Protein AF-A0A7Y0L7T0-F1 (afdb_monomer_lite)

Secondary structure (DSSP, 8-state):
--SHHHHHHHTTSSSPPPPSS----SS-HHHHHHHH-TT-HHHHHHHHHHHHHHHHHTTPPPP-B-TTGGGS-HHHHHHHHHHHHHHTTTPPPP-EE-HHHHHHHHHHHTTTS---PPSS----EEEEEEESSHHHHHHHHHHS-S--SSTTS---TT--STT-TTTTHHHHHHTS-HHHHHHTT--S--EEEEEEEEEEPP-EE-TTSS-EEP-EEEEEEEEEESSPP--SEEHHHHHHTTTT-TTTSB-TT-S-HHHHHHHHHHHHTHHHHHHHHHHHHHHHHHHHHHT-PPPPP---------------

pLDDT: mean 80.64, std 19.1, range [28.94, 98.81]

Foldseek 3Di:
DPPVVVVVVVQPPFQDDAPPAFDQFVVNLLVVCLVQNLLDLSSQQSLQVRVQVQCVVVVFHGWFFQPCLSVDALFVNLLLVLQLVQVSSVHDRAFFAAPVQQVQQVVQLVVQHWRDDDPPDFDKQKDKAWASGNSRSVSCLRRQQADPDDPPRRRNPQRHDNPRPRRSSSVCSSHGNQCCVGPPPPDADKHKYKHKDKDWDDFDQDPPPRTTRGIIMIMMMMHIDRDDGDHPGGPVNRVVSPGPHPVRGDNSNPPDPVVCVVVVCCVVCVVVVVVVVVVVVVVVVVVVVVPDDDDDDDDDDDDDDDDDDDDD

Organism: NCBI:txid2729629

Radius of gyration: 32.9 Å; chains: 1; bounding box: 45×42×161 Å

Structure (mmCIF, N/CA/C/O backbone):
data_AF-A0A7Y0L7T0-F1
#
_entry.id   AF-A0A7Y0L7T0-F1
#
loop_
_atom_site.group_PDB
_atom_site.id
_atom_site.type_symbol
_atom_site.label_atom_id
_atom_site.label_alt_id
_atom_site.label_comp_id
_atom_site.label_asym_id
_atom_site.label_entity_id
_atom_site.label_seq_id
_atom_site.pdbx_PDB_ins_code
_atom_site.Cartn_x
_atom_site.Cartn_y
_atom_site.Cartn_z
_atom_site.occupancy
_atom_site.B_iso_or_equiv
_atom_site.auth_seq_id
_atom_site.auth_comp_id
_atom_site.auth_asym_id
_atom_site.auth_atom_id
_atom_site.pdbx_PDB_model_num
ATOM 1 N N . MET A 1 1 ? 6.010 1.477 39.719 1.00 38.81 1 MET A N 1
ATOM 2 C CA . MET A 1 1 ? 6.454 1.789 38.340 1.00 38.81 1 MET A CA 1
ATOM 3 C C . MET A 1 1 ? 6.748 0.509 37.532 1.00 38.81 1 MET A C 1
ATOM 5 O O . MET A 1 1 ? 7.729 0.481 36.807 1.00 38.81 1 MET A O 1
ATOM 9 N N . SER A 1 2 ? 5.902 -0.535 37.599 1.00 39.81 2 SER A N 1
ATOM 10 C CA . SER A 1 2 ? 6.228 -1.848 36.982 1.00 39.81 2 SER A CA 1
ATOM 11 C C . SER A 1 2 ? 5.134 -2.458 36.096 1.00 39.81 2 SER A C 1
ATOM 13 O O . SER A 1 2 ? 5.317 -3.558 35.595 1.00 39.81 2 SER A O 1
ATOM 15 N N . PHE A 1 3 ? 4.028 -1.751 35.838 1.00 29.38 3 PHE A N 1
ATOM 16 C CA . PHE A 1 3 ? 2.977 -2.229 34.921 1.00 29.38 3 PHE A CA 1
ATOM 17 C C . PHE A 1 3 ? 3.093 -1.663 33.494 1.00 29.38 3 PHE A C 1
ATOM 19 O O . PHE A 1 3 ? 2.595 -2.273 32.555 1.00 29.38 3 PHE A O 1
ATOM 26 N N . ALA A 1 4 ? 3.810 -0.549 33.298 1.00 31.39 4 ALA A N 1
ATOM 27 C CA . ALA A 1 4 ? 3.984 0.070 31.978 1.00 31.39 4 ALA A CA 1
ATOM 28 C C . ALA A 1 4 ? 5.002 -0.666 31.078 1.00 31.39 4 ALA A C 1
ATOM 30 O O . ALA A 1 4 ? 4.879 -0.628 29.860 1.00 31.39 4 ALA A O 1
ATOM 31 N N . PHE A 1 5 ? 5.975 -1.380 31.661 1.00 28.94 5 PHE A N 1
ATOM 32 C CA . PHE A 1 5 ? 6.995 -2.119 30.898 1.00 28.94 5 PHE A CA 1
ATOM 33 C C . PHE A 1 5 ? 6.504 -3.475 30.363 1.00 28.94 5 PHE A C 1
ATOM 35 O O . PHE A 1 5 ? 6.979 -3.929 29.326 1.00 28.94 5 PHE A O 1
ATOM 42 N N . LEU A 1 6 ? 5.524 -4.105 31.022 1.00 31.31 6 LEU A N 1
ATOM 43 C CA . LEU A 1 6 ? 4.966 -5.393 30.588 1.00 31.31 6 LEU A CA 1
ATOM 44 C C . LEU A 1 6 ? 4.013 -5.262 29.389 1.00 31.31 6 LEU A C 1
ATOM 46 O O . LEU A 1 6 ? 3.918 -6.189 28.590 1.00 31.31 6 LEU A O 1
ATOM 50 N N . ALA A 1 7 ? 3.367 -4.105 29.207 1.00 33.56 7 ALA A N 1
ATOM 51 C CA . ALA A 1 7 ? 2.522 -3.858 28.038 1.00 33.56 7 ALA A CA 1
ATOM 52 C C . ALA A 1 7 ? 3.345 -3.787 26.736 1.00 33.56 7 ALA A C 1
ATOM 54 O O . ALA A 1 7 ? 2.923 -4.332 25.721 1.00 33.56 7 ALA A O 1
ATOM 55 N N . SER A 1 8 ? 4.550 -3.205 26.775 1.00 36.81 8 SER A N 1
ATOM 56 C CA . SER A 1 8 ? 5.427 -3.093 25.597 1.00 36.81 8 SER A CA 1
ATOM 57 C C . SER A 1 8 ? 6.094 -4.410 25.181 1.00 36.81 8 SER A C 1
ATOM 59 O O . SER A 1 8 ? 6.436 -4.563 24.013 1.00 36.81 8 SER A O 1
ATOM 61 N N . LEU A 1 9 ? 6.251 -5.376 26.094 1.00 33.94 9 LEU A N 1
ATOM 62 C CA . LEU A 1 9 ? 6.874 -6.682 25.811 1.00 33.94 9 LEU A CA 1
ATOM 63 C C . LEU A 1 9 ? 5.898 -7.736 25.260 1.00 33.94 9 LEU A C 1
ATOM 65 O O . LEU A 1 9 ? 6.341 -8.709 24.662 1.00 33.94 9 LEU A O 1
ATOM 69 N N . LEU A 1 10 ? 4.584 -7.544 25.421 1.00 37.88 10 LEU A N 1
ATOM 70 C CA . LEU A 1 10 ? 3.556 -8.427 24.844 1.00 37.88 10 LEU A CA 1
ATOM 71 C C . LEU A 1 10 ? 3.070 -7.962 23.455 1.00 37.88 10 LEU A C 1
ATOM 73 O O . LEU A 1 10 ? 2.373 -8.701 22.763 1.00 37.88 10 LEU A O 1
ATOM 77 N N . LEU A 1 11 ? 3.445 -6.751 23.024 1.00 44.16 11 LEU A N 1
ATOM 78 C CA . LEU A 1 11 ? 3.022 -6.134 21.755 1.00 44.16 11 LEU A CA 1
ATOM 79 C C . LEU A 1 11 ? 3.895 -6.515 20.543 1.00 44.16 11 LEU A C 1
ATOM 81 O O . LEU A 1 11 ? 3.483 -6.284 19.403 1.00 44.16 11 LEU A O 1
ATOM 85 N N . THR A 1 12 ? 5.070 -7.102 20.782 1.00 41.66 12 THR A N 1
ATOM 86 C CA . THR A 1 12 ? 6.048 -7.565 19.776 1.00 41.66 12 THR A CA 1
ATOM 87 C C . THR A 1 12 ? 5.790 -8.988 19.276 1.00 41.66 12 THR A C 1
ATOM 89 O O . THR A 1 12 ? 6.517 -9.475 18.418 1.00 41.66 12 THR A O 1
ATOM 92 N N . GLN A 1 13 ? 4.769 -9.676 19.795 1.00 42.75 13 GLN A N 1
ATOM 93 C CA . GLN A 1 13 ? 4.582 -11.109 19.556 1.00 42.75 13 GLN A CA 1
ATOM 94 C C . GLN A 1 13 ? 3.766 -11.464 18.299 1.00 42.75 13 GLN A C 1
ATOM 96 O O . GLN A 1 13 ? 3.630 -12.649 18.010 1.00 42.75 13 GLN A O 1
ATOM 101 N N . TYR A 1 14 ? 3.218 -10.486 17.564 1.00 51.84 14 TYR A N 1
ATOM 102 C CA . TYR A 1 14 ? 2.184 -10.773 16.552 1.00 51.84 14 TYR A CA 1
ATOM 103 C C . TYR A 1 14 ? 2.446 -10.245 15.136 1.00 51.84 14 TYR A C 1
ATOM 105 O O . TYR A 1 14 ? 1.969 -10.863 14.192 1.00 51.84 14 TYR A O 1
ATOM 113 N N . ALA A 1 15 ? 3.260 -9.202 14.949 1.00 56.00 15 ALA A N 1
ATOM 114 C CA . ALA A 1 15 ? 3.799 -8.920 13.620 1.00 56.00 15 ALA A CA 1
ATOM 115 C C . ALA A 1 15 ? 5.020 -9.831 13.404 1.00 56.00 15 ALA A C 1
ATOM 117 O O . ALA A 1 15 ? 5.877 -9.890 14.294 1.00 56.00 15 ALA A O 1
ATOM 118 N N . PRO A 1 16 ? 5.139 -10.548 12.269 1.00 65.75 16 PRO A N 1
ATOM 119 C CA . PRO A 1 16 ? 6.374 -11.244 11.936 1.00 65.75 16 PRO A CA 1
ATOM 120 C C . PRO A 1 16 ? 7.539 -10.261 12.059 1.00 65.75 16 PRO A C 1
ATOM 122 O O . PRO A 1 16 ? 7.410 -9.142 11.545 1.00 65.75 16 PRO A O 1
ATOM 125 N N . PRO A 1 17 ? 8.644 -10.641 12.731 1.00 71.94 17 PRO A N 1
ATOM 126 C CA . PRO A 1 17 ? 9.767 -9.738 12.906 1.00 71.94 17 PRO A CA 1
ATOM 127 C C . PRO A 1 17 ? 10.179 -9.195 11.537 1.00 71.94 17 PRO A C 1
ATOM 129 O O . PRO A 1 17 ? 10.156 -9.945 10.550 1.00 71.94 17 PRO A O 1
ATOM 132 N N . PRO A 1 18 ? 10.507 -7.898 11.447 1.00 79.62 18 PRO A N 1
ATOM 133 C CA . PRO A 1 18 ? 10.917 -7.331 10.181 1.00 79.62 18 PRO A CA 1
ATOM 134 C C . PRO A 1 18 ? 12.152 -8.071 9.647 1.00 79.62 18 PRO A C 1
ATOM 136 O O . PRO A 1 18 ? 12.912 -8.667 10.423 1.00 79.62 18 PRO A O 1
ATOM 139 N N . PRO A 1 19 ? 12.389 -8.028 8.326 1.00 81.94 19 PRO A N 1
ATOM 140 C CA . PRO A 1 19 ? 13.662 -8.447 7.763 1.00 81.94 19 PRO A CA 1
ATOM 141 C C . PRO A 1 19 ? 14.839 -7.819 8.524 1.00 81.94 19 PRO A C 1
ATOM 143 O O . PRO A 1 19 ? 14.800 -6.656 8.922 1.00 81.94 19 PRO A O 1
ATOM 146 N N . THR A 1 20 ? 15.931 -8.567 8.694 1.00 83.81 20 THR A N 1
ATOM 147 C CA . THR A 1 20 ? 17.135 -8.077 9.397 1.00 83.81 20 THR A CA 1
ATOM 148 C C . THR A 1 20 ? 17.842 -6.928 8.670 1.00 83.81 20 THR A C 1
ATOM 150 O O . THR A 1 20 ? 18.743 -6.305 9.225 1.00 83.81 20 THR A O 1
ATOM 153 N N . SER A 1 21 ? 17.456 -6.658 7.423 1.00 88.50 21 SER A N 1
ATOM 154 C CA . SER A 1 21 ? 17.953 -5.565 6.592 1.00 88.50 21 SER A CA 1
A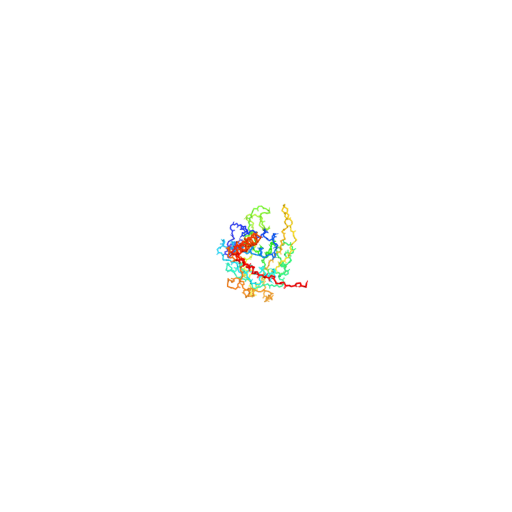TOM 155 C C . SER A 1 21 ? 16.941 -5.242 5.497 1.00 88.50 21 SER A C 1
ATOM 157 O O . SER A 1 21 ? 16.134 -6.098 5.126 1.00 88.50 21 SER A O 1
ATOM 159 N N . ASN A 1 22 ? 17.024 -4.032 4.953 1.00 92.56 22 ASN A N 1
ATOM 160 C CA . ASN A 1 22 ? 16.223 -3.630 3.805 1.00 92.56 22 ASN A CA 1
ATOM 161 C C . ASN A 1 22 ? 16.486 -4.528 2.591 1.00 92.56 22 ASN A C 1
ATOM 163 O O . ASN A 1 22 ? 17.617 -4.946 2.323 1.00 92.56 22 ASN A O 1
ATOM 167 N N . LEU A 1 23 ? 15.440 -4.779 1.810 1.00 93.00 23 LEU A N 1
ATOM 168 C CA . LEU A 1 23 ? 15.521 -5.519 0.562 1.00 93.00 23 LEU A CA 1
ATOM 169 C C . LEU A 1 23 ? 15.502 -4.536 -0.604 1.00 93.00 23 LEU A C 1
ATOM 171 O O . LEU A 1 23 ? 14.456 -4.001 -0.953 1.00 93.00 23 LEU A O 1
ATOM 175 N N . SER A 1 24 ? 16.640 -4.335 -1.270 1.00 91.94 24 SER A N 1
ATOM 176 C CA . SER A 1 24 ? 16.655 -3.519 -2.489 1.00 91.94 24 SER A CA 1
ATOM 177 C C . SER A 1 24 ? 15.739 -4.122 -3.569 1.00 91.94 24 SER A C 1
ATOM 179 O O . SER A 1 24 ? 15.838 -5.332 -3.815 1.00 91.94 24 SER A O 1
ATOM 181 N N . PRO A 1 25 ? 14.913 -3.311 -4.261 1.00 94.00 25 PRO A N 1
ATOM 182 C CA . PRO A 1 25 ? 14.030 -3.788 -5.319 1.00 94.00 25 PRO A CA 1
ATOM 183 C C . PRO A 1 25 ? 14.758 -4.592 -6.398 1.00 94.00 25 PRO A C 1
ATOM 185 O O . PRO A 1 25 ? 15.772 -4.158 -6.954 1.00 94.00 25 PRO A O 1
ATOM 188 N N . ARG A 1 26 ? 14.230 -5.779 -6.717 1.00 95.38 26 ARG A N 1
ATOM 189 C CA . ARG A 1 26 ? 14.713 -6.622 -7.821 1.00 95.38 26 ARG A CA 1
ATOM 190 C C . ARG A 1 26 ? 13.527 -7.120 -8.647 1.00 95.38 26 ARG A C 1
ATOM 192 O O . ARG A 1 26 ? 12.853 -8.032 -8.179 1.00 95.38 26 ARG A O 1
ATOM 199 N N . PRO A 1 27 ? 13.296 -6.627 -9.872 1.00 95.75 27 PRO A N 1
ATOM 200 C CA . PRO A 1 27 ? 14.063 -5.606 -10.592 1.00 95.75 27 PRO A CA 1
ATOM 201 C C . PRO A 1 27 ? 14.006 -4.230 -9.913 1.00 95.75 27 PRO A C 1
ATOM 203 O O . PRO A 1 27 ? 13.166 -3.982 -9.052 1.00 95.75 27 PRO A O 1
ATOM 206 N N . ASN A 1 28 ? 14.922 -3.337 -10.299 1.00 93.38 28 ASN A N 1
ATOM 207 C CA . ASN A 1 28 ? 14.901 -1.950 -9.838 1.00 93.38 28 ASN A CA 1
ATOM 208 C C . ASN A 1 28 ? 13.781 -1.190 -10.562 1.00 93.38 28 ASN A C 1
ATOM 210 O O . ASN A 1 28 ? 14.025 -0.544 -11.584 1.00 93.38 28 ASN A O 1
ATOM 214 N N . PHE A 1 29 ? 12.563 -1.287 -10.027 1.00 93.62 29 PHE A N 1
ATOM 215 C CA . PHE A 1 29 ? 11.392 -0.649 -10.617 1.00 93.62 29 PHE A CA 1
ATOM 216 C C . PHE A 1 29 ? 11.528 0.876 -10.685 1.00 93.62 29 PHE A C 1
ATOM 218 O O . PHE A 1 29 ? 11.053 1.454 -11.652 1.00 93.62 29 PHE A O 1
ATOM 225 N N . ASN A 1 30 ? 12.254 1.535 -9.769 1.00 90.38 30 ASN A N 1
ATOM 226 C CA . ASN A 1 30 ? 12.468 2.989 -9.834 1.00 90.38 30 ASN A CA 1
ATOM 227 C C . ASN A 1 30 ? 13.118 3.403 -11.159 1.00 90.38 30 ASN A C 1
ATOM 229 O O . ASN A 1 30 ? 12.711 4.383 -11.779 1.00 90.38 30 ASN A O 1
ATOM 233 N N . ARG A 1 31 ? 14.089 2.617 -11.643 1.00 89.94 31 ARG A N 1
ATOM 234 C CA . ARG A 1 31 ? 14.716 2.857 -12.949 1.00 89.94 31 ARG A CA 1
ATOM 235 C C . ARG A 1 31 ? 13.730 2.638 -14.097 1.00 89.94 31 ARG A C 1
ATOM 237 O O . ARG A 1 31 ? 13.687 3.458 -15.010 1.00 89.94 31 ARG A O 1
ATOM 244 N N . THR A 1 32 ? 12.961 1.552 -14.056 1.00 90.50 32 THR A N 1
ATOM 245 C CA . THR A 1 32 ? 11.972 1.228 -15.095 1.00 90.50 32 THR A CA 1
ATOM 246 C C . THR A 1 32 ? 10.878 2.293 -15.164 1.00 90.50 32 THR A C 1
ATOM 248 O O . THR A 1 32 ? 10.575 2.798 -16.240 1.00 90.50 32 THR A O 1
ATOM 251 N N . CYS A 1 33 ? 10.333 2.703 -14.022 1.00 90.38 33 CYS A N 1
ATOM 252 C CA . CYS A 1 33 ? 9.297 3.724 -13.925 1.00 90.38 33 CYS A CA 1
ATOM 253 C C . CYS A 1 33 ? 9.801 5.108 -14.359 1.00 90.38 33 CYS A C 1
ATOM 255 O O . CYS A 1 33 ? 9.074 5.822 -15.042 1.00 90.38 33 CYS A O 1
ATOM 257 N N . ALA A 1 34 ? 11.053 5.465 -14.052 1.00 86.50 34 ALA A N 1
ATOM 258 C CA . ALA A 1 34 ? 11.660 6.705 -14.543 1.00 86.50 34 ALA A CA 1
ATOM 259 C C . ALA A 1 34 ? 11.890 6.700 -16.067 1.00 86.50 34 ALA A C 1
ATOM 261 O O . ALA A 1 34 ? 11.844 7.747 -16.704 1.00 86.50 34 ALA A O 1
ATOM 262 N N . GLU A 1 35 ? 12.157 5.536 -16.665 1.00 86.75 35 GLU A N 1
ATOM 263 C CA . GLU A 1 35 ? 12.413 5.416 -18.106 1.00 86.75 35 GL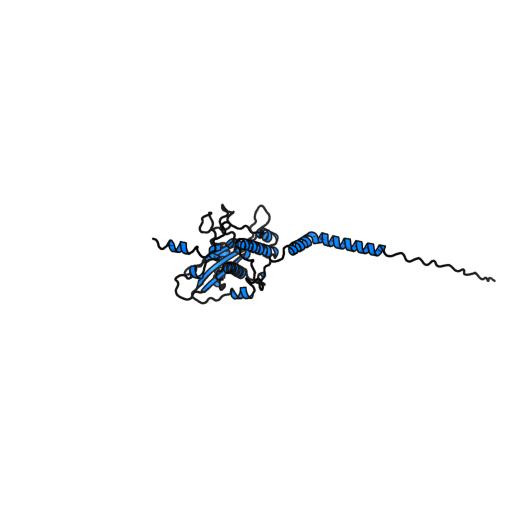U A CA 1
ATOM 264 C C . GLU A 1 35 ? 11.130 5.338 -18.940 1.00 86.75 35 GLU A C 1
ATOM 266 O O . GLU A 1 35 ? 11.056 5.933 -20.012 1.00 86.75 35 GLU A O 1
ATOM 271 N N . TRP A 1 36 ? 10.120 4.619 -18.449 1.00 86.25 36 TRP A N 1
ATOM 272 C CA . TRP A 1 36 ? 8.903 4.309 -19.204 1.00 86.25 36 TRP A CA 1
ATOM 273 C C . TRP A 1 36 ? 7.665 5.076 -18.721 1.00 86.25 36 TRP A C 1
ATOM 275 O O . TRP A 1 36 ? 6.645 5.081 -19.408 1.00 86.25 36 TRP A O 1
ATOM 285 N N . GLY A 1 37 ? 7.747 5.740 -17.567 1.00 85.69 37 GLY A N 1
ATOM 286 C CA . GLY A 1 37 ? 6.660 6.476 -16.922 1.00 85.69 37 GLY A CA 1
ATOM 287 C C . GLY A 1 37 ? 5.923 5.661 -15.854 1.00 85.69 37 GLY A C 1
ATOM 288 O O . GLY A 1 37 ? 5.814 4.434 -15.945 1.00 85.69 37 GLY A O 1
ATOM 289 N N . LEU A 1 38 ? 5.368 6.365 -14.861 1.00 86.62 38 LEU A N 1
ATOM 290 C CA . LEU A 1 38 ? 4.693 5.782 -13.687 1.00 86.62 38 LEU A CA 1
ATOM 291 C C . LEU A 1 38 ? 3.484 4.912 -14.042 1.00 86.62 38 LEU A C 1
ATOM 293 O O . LEU A 1 38 ? 3.244 3.885 -13.422 1.00 86.62 38 LEU A O 1
ATOM 297 N N . GLN A 1 39 ? 2.744 5.301 -15.079 1.00 87.00 39 GLN A N 1
ATOM 298 C CA . GLN A 1 39 ? 1.542 4.589 -15.524 1.00 87.00 39 GLN A CA 1
ATOM 299 C C . GLN A 1 39 ? 1.846 3.524 -16.589 1.00 87.00 39 GLN A C 1
ATOM 301 O O . GLN A 1 39 ? 0.935 2.951 -17.187 1.00 87.00 39 GLN A O 1
ATOM 306 N N . SER A 1 40 ? 3.126 3.273 -16.885 1.00 90.75 40 SER A N 1
ATOM 307 C CA . SER A 1 40 ? 3.496 2.300 -17.906 1.00 90.75 40 SER A CA 1
ATOM 308 C C . SER A 1 40 ? 3.272 0.869 -17.430 1.00 90.75 40 SER A C 1
ATOM 310 O O . SER A 1 40 ? 3.483 0.519 -16.268 1.00 90.75 40 SER A O 1
ATOM 312 N N . HIS A 1 41 ? 2.918 -0.002 -18.375 1.00 93.25 41 HIS A N 1
ATOM 313 C CA . HIS A 1 41 ? 2.817 -1.431 -18.101 1.00 93.25 41 HIS A CA 1
ATOM 314 C C . HIS A 1 41 ? 4.153 -2.017 -17.609 1.00 93.25 41 HIS A C 1
ATOM 316 O O . HIS A 1 41 ? 4.153 -2.874 -16.731 1.00 93.25 41 HIS A O 1
ATOM 322 N N . ALA A 1 42 ? 5.286 -1.524 -18.124 1.00 93.38 42 ALA A N 1
ATOM 323 C CA . ALA A 1 42 ? 6.614 -1.957 -17.694 1.00 93.38 42 ALA A CA 1
ATOM 324 C C . ALA A 1 42 ? 6.886 -1.615 -16.219 1.00 93.38 42 ALA A C 1
ATOM 326 O O . ALA A 1 42 ? 7.333 -2.485 -15.475 1.00 93.38 42 ALA A O 1
ATOM 327 N N . CYS A 1 43 ? 6.559 -0.390 -15.786 1.00 93.44 43 CYS A N 1
ATOM 328 C CA . CYS A 1 43 ? 6.648 0.016 -14.381 1.00 93.44 43 CYS A CA 1
ATOM 329 C C . CYS A 1 43 ? 5.803 -0.902 -13.487 1.00 93.44 43 CYS A C 1
ATOM 331 O O . CYS A 1 43 ? 6.318 -1.476 -12.532 1.00 93.44 43 CYS A O 1
ATOM 333 N N . LEU A 1 44 ? 4.537 -1.134 -13.851 1.00 95.69 44 LEU A N 1
ATOM 334 C CA . LEU A 1 44 ? 3.641 -2.020 -13.104 1.00 95.69 44 LEU A CA 1
ATOM 335 C C . LEU A 1 44 ? 4.190 -3.452 -12.970 1.00 95.69 44 LEU A C 1
ATOM 337 O O . LEU A 1 44 ? 4.207 -4.004 -11.869 1.00 95.69 44 LEU A O 1
ATOM 341 N N . VAL A 1 45 ? 4.638 -4.056 -14.075 1.00 96.44 45 VAL A N 1
ATOM 342 C CA . VAL A 1 45 ? 5.184 -5.425 -14.086 1.00 96.44 45 VAL A CA 1
ATOM 343 C C . VAL A 1 45 ? 6.423 -5.526 -13.200 1.00 96.44 45 VAL A C 1
ATOM 345 O O . VAL A 1 45 ? 6.518 -6.450 -12.390 1.00 96.44 45 VAL A O 1
ATOM 348 N N . ASP A 1 46 ? 7.360 -4.584 -13.318 1.00 96.88 46 ASP A N 1
ATOM 349 C CA . ASP A 1 46 ? 8.608 -4.618 -12.558 1.00 96.88 46 ASP A CA 1
ATOM 350 C C . ASP A 1 46 ? 8.392 -4.360 -11.063 1.00 96.88 46 ASP A C 1
ATOM 352 O O . ASP A 1 46 ? 9.024 -5.030 -10.241 1.00 96.88 46 ASP A O 1
ATOM 356 N N . THR A 1 47 ? 7.467 -3.470 -10.691 1.00 97.69 47 THR A N 1
ATOM 357 C CA . THR A 1 47 ? 7.117 -3.247 -9.281 1.00 97.69 47 THR A CA 1
ATOM 358 C C . THR A 1 47 ? 6.479 -4.494 -8.668 1.00 97.69 47 THR A C 1
ATOM 360 O O . THR A 1 47 ? 6.913 -4.939 -7.604 1.00 97.69 47 THR A O 1
ATOM 363 N N . VAL A 1 48 ? 5.525 -5.142 -9.354 1.00 98.12 48 VAL A N 1
ATOM 364 C CA . VAL A 1 48 ? 4.933 -6.406 -8.868 1.00 98.12 48 VAL A CA 1
ATOM 365 C C . VAL A 1 48 ? 5.977 -7.520 -8.797 1.00 98.12 48 VAL A C 1
ATOM 367 O O . VAL A 1 48 ? 6.015 -8.269 -7.825 1.00 98.12 48 VAL A O 1
ATOM 370 N N . ARG A 1 49 ? 6.886 -7.611 -9.771 1.00 97.81 49 ARG A N 1
ATOM 371 C CA . ARG A 1 49 ? 7.976 -8.595 -9.749 1.00 97.81 49 ARG A CA 1
ATOM 372 C C . ARG A 1 49 ? 8.926 -8.378 -8.570 1.00 97.81 49 ARG A C 1
ATOM 374 O O . ARG A 1 49 ? 9.410 -9.356 -7.996 1.00 97.81 49 ARG A O 1
ATOM 381 N N . ALA A 1 50 ? 9.206 -7.125 -8.216 1.00 97.94 50 ALA A N 1
ATOM 382 C CA . ALA A 1 50 ? 10.008 -6.797 -7.045 1.00 97.94 50 ALA A CA 1
ATOM 383 C C . ALA A 1 50 ? 9.305 -7.211 -5.752 1.00 97.94 50 ALA A C 1
ATOM 385 O O . ALA A 1 50 ? 9.927 -7.892 -4.934 1.00 97.94 50 ALA A O 1
ATOM 386 N N . LEU A 1 51 ? 8.014 -6.894 -5.612 1.00 98.06 51 LEU A N 1
ATOM 387 C CA . LEU A 1 51 ? 7.194 -7.347 -4.488 1.00 98.06 51 LEU A CA 1
ATOM 388 C C . LEU A 1 51 ? 7.181 -8.880 -4.380 1.00 98.06 51 LEU A C 1
ATOM 390 O O . LEU A 1 51 ? 7.476 -9.420 -3.319 1.00 98.06 51 LEU A O 1
ATOM 394 N N . ASP A 1 52 ? 6.945 -9.603 -5.477 1.00 97.56 52 ASP A N 1
ATOM 395 C CA . ASP A 1 52 ? 6.958 -11.073 -5.497 1.00 97.56 52 ASP A CA 1
ATOM 396 C C . ASP A 1 52 ? 8.316 -11.655 -5.075 1.00 97.56 52 ASP A C 1
ATOM 398 O O . ASP A 1 52 ? 8.387 -12.677 -4.385 1.00 97.56 52 ASP A O 1
ATOM 402 N N . ASN A 1 53 ? 9.418 -11.022 -5.485 1.00 96.56 53 ASN A N 1
ATOM 403 C CA . ASN A 1 53 ? 10.757 -11.442 -5.087 1.00 96.56 53 ASN A CA 1
ATOM 404 C C . ASN A 1 53 ? 11.036 -11.162 -3.605 1.00 96.56 53 ASN A C 1
ATOM 406 O O . ASN A 1 53 ? 11.673 -12.000 -2.964 1.00 96.56 53 ASN A O 1
ATOM 410 N N . ALA A 1 54 ? 10.557 -10.039 -3.063 1.00 95.62 54 ALA A N 1
ATOM 411 C CA . ALA A 1 54 ? 10.656 -9.714 -1.643 1.00 95.62 54 ALA A CA 1
ATOM 412 C C . ALA A 1 54 ? 9.802 -10.668 -0.789 1.00 95.62 54 ALA A C 1
ATOM 414 O O . ALA A 1 54 ? 10.328 -11.316 0.114 1.00 95.62 54 ALA A O 1
ATOM 415 N N . ARG A 1 55 ? 8.535 -10.888 -1.165 1.00 95.06 55 ARG A N 1
ATOM 416 C CA . ARG A 1 55 ? 7.626 -11.870 -0.543 1.00 95.06 55 ARG A CA 1
ATOM 417 C C . ARG A 1 55 ? 8.229 -13.270 -0.503 1.00 95.06 55 ARG A C 1
ATOM 419 O O . ARG A 1 55 ? 8.201 -13.926 0.536 1.00 95.06 55 ARG A O 1
ATOM 426 N N . ARG A 1 56 ? 8.886 -13.705 -1.584 1.00 94.38 56 ARG A N 1
ATOM 427 C CA . ARG A 1 56 ? 9.572 -15.007 -1.626 1.00 94.38 56 ARG A CA 1
ATOM 428 C C . ARG A 1 56 ? 10.693 -15.131 -0.589 1.00 94.38 56 ARG A C 1
ATOM 430 O O . ARG A 1 56 ? 10.933 -16.235 -0.108 1.00 94.38 56 ARG A O 1
ATOM 437 N N . LYS A 1 57 ? 11.386 -14.040 -0.236 1.00 92.00 57 LYS A N 1
ATOM 438 C CA . LYS A 1 57 ? 12.410 -14.055 0.830 1.00 92.00 57 LYS A CA 1
ATOM 439 C C . LYS A 1 57 ? 11.812 -14.299 2.212 1.00 92.00 57 LYS A C 1
ATOM 441 O O . LYS A 1 57 ? 12.509 -14.824 3.070 1.00 92.00 57 LYS A O 1
ATOM 446 N N . GLU A 1 58 ? 10.533 -13.991 2.386 1.00 90.12 58 GLU A N 1
ATOM 447 C CA . GLU A 1 58 ? 9.761 -14.262 3.600 1.00 90.12 58 GLU A CA 1
ATOM 448 C C . GLU A 1 58 ? 8.966 -15.581 3.519 1.00 90.12 58 GLU A C 1
ATOM 450 O O . GLU A 1 58 ? 8.181 -15.882 4.411 1.00 90.12 58 GLU A O 1
ATOM 455 N N . GLY A 1 59 ? 9.141 -16.383 2.458 1.00 91.06 59 GLY A N 1
ATOM 456 C CA . GLY A 1 59 ? 8.383 -17.625 2.257 1.00 91.06 59 GLY A CA 1
ATOM 457 C C . GLY A 1 59 ? 6.927 -17.413 1.826 1.00 91.06 59 GLY A C 1
ATOM 458 O O . GLY A 1 59 ? 6.126 -18.344 1.882 1.00 91.06 59 GLY A O 1
ATOM 459 N N . ILE A 1 60 ? 6.580 -16.205 1.377 1.00 93.31 60 ILE A N 1
ATOM 460 C CA . ILE A 1 60 ? 5.228 -15.821 0.973 1.00 93.31 60 ILE A CA 1
ATOM 461 C C . ILE A 1 60 ? 5.076 -15.965 -0.548 1.00 93.31 60 ILE A C 1
ATOM 463 O O . ILE A 1 60 ? 5.984 -15.655 -1.325 1.00 93.31 60 ILE A O 1
ATOM 467 N N . GLY A 1 61 ? 3.906 -16.445 -0.979 1.00 92.44 61 GLY A N 1
ATOM 468 C CA . GLY A 1 61 ? 3.547 -16.562 -2.393 1.00 92.44 61 GLY A CA 1
ATOM 469 C C . GLY A 1 61 ? 3.392 -15.209 -3.109 1.00 92.44 61 GLY A C 1
ATOM 470 O O . GLY A 1 61 ? 3.338 -14.158 -2.460 1.00 92.44 61 GLY A O 1
ATOM 471 N N . PRO A 1 62 ? 3.296 -15.224 -4.449 1.00 96.31 62 PRO A N 1
ATOM 472 C CA . PRO A 1 62 ? 3.180 -14.007 -5.244 1.00 96.31 62 PRO A CA 1
ATOM 473 C C . PRO A 1 62 ? 1.873 -13.245 -4.979 1.00 96.31 62 PRO A C 1
ATOM 475 O O . PRO A 1 62 ? 0.889 -13.807 -4.490 1.00 96.31 62 PRO A O 1
ATOM 478 N N . ILE A 1 63 ? 1.858 -11.961 -5.329 1.00 96.12 63 ILE A N 1
ATOM 479 C CA . ILE A 1 63 ? 0.676 -11.102 -5.287 1.00 96.12 63 ILE A CA 1
ATOM 480 C C . ILE A 1 63 ? -0.246 -11.401 -6.467 1.00 96.12 63 ILE A C 1
ATOM 482 O O . ILE A 1 63 ? 0.190 -11.563 -7.604 1.00 96.12 63 ILE A O 1
ATOM 486 N N . TYR A 1 64 ? -1.549 -11.407 -6.193 1.00 98.00 64 TYR A N 1
ATOM 487 C CA . TYR A 1 64 ? -2.593 -11.410 -7.212 1.00 98.00 64 TYR A CA 1
ATOM 488 C C . TYR A 1 64 ? -3.482 -10.187 -7.004 1.00 98.00 64 TYR A C 1
ATOM 490 O O . TYR A 1 64 ? -4.218 -10.099 -6.021 1.00 98.00 64 TYR A O 1
ATOM 498 N N . LEU A 1 65 ? -3.387 -9.235 -7.927 1.00 98.38 65 LEU A N 1
ATOM 499 C CA . LEU A 1 65 ? -4.173 -8.007 -7.940 1.00 98.38 65 LEU A CA 1
ATOM 500 C C . LEU A 1 65 ? -5.580 -8.276 -8.511 1.00 98.38 65 LEU A C 1
ATOM 502 O O . LEU A 1 65 ? -5.765 -9.229 -9.275 1.00 98.38 65 LEU A O 1
ATOM 506 N N . PRO A 1 66 ? -6.579 -7.438 -8.196 1.00 98.12 66 PRO A N 1
ATOM 507 C CA . PRO A 1 66 ? -7.824 -7.357 -8.954 1.00 98.12 66 PRO A CA 1
ATOM 508 C C . PRO A 1 66 ? -7.586 -7.204 -10.461 1.00 98.12 66 PRO A C 1
ATOM 510 O O . PRO A 1 66 ? -6.662 -6.511 -10.891 1.00 98.12 66 PRO A O 1
ATOM 513 N N . ARG A 1 67 ? -8.437 -7.806 -11.299 1.00 95.00 67 ARG A N 1
ATOM 514 C CA . ARG A 1 67 ? -8.284 -7.705 -12.770 1.00 95.00 67 ARG A CA 1
ATOM 515 C C . ARG A 1 67 ? -8.505 -6.293 -13.307 1.00 95.00 67 ARG A C 1
ATOM 517 O O . ARG A 1 67 ? -7.982 -5.944 -14.358 1.00 95.00 67 ARG A O 1
ATOM 524 N N . ASN A 1 68 ? -9.278 -5.494 -12.587 1.00 96.19 68 ASN A N 1
ATOM 525 C CA . ASN A 1 68 ? -9.537 -4.083 -12.846 1.00 96.19 68 ASN A CA 1
ATOM 526 C C . ASN A 1 68 ? -8.504 -3.160 -12.171 1.00 96.19 68 ASN A C 1
ATOM 528 O O . ASN A 1 68 ? -8.790 -1.975 -12.046 1.00 96.19 68 ASN A O 1
ATOM 532 N N . TRP A 1 69 ? -7.333 -3.656 -11.740 1.00 97.25 69 TRP A N 1
ATOM 533 C CA . TRP A 1 69 ? -6.327 -2.881 -10.995 1.00 97.25 69 TRP A CA 1
ATOM 534 C C . TRP A 1 69 ? -6.058 -1.482 -11.568 1.00 97.25 69 TRP A C 1
ATOM 536 O O . TRP A 1 69 ? -6.059 -0.496 -10.837 1.00 97.25 69 TRP A O 1
ATOM 546 N N . THR A 1 70 ? -5.874 -1.377 -12.886 1.00 95.44 70 THR A N 1
ATOM 547 C CA . THR A 1 70 ? -5.580 -0.103 -13.566 1.00 95.44 70 THR A CA 1
ATOM 548 C C . THR A 1 70 ? -6.761 0.870 -13.599 1.00 95.44 70 THR A C 1
ATOM 550 O O . THR A 1 70 ? -6.569 2.037 -13.914 1.00 95.44 70 THR A O 1
ATOM 553 N N . ASN A 1 71 ? -7.971 0.402 -13.287 1.00 96.75 71 ASN A N 1
ATOM 554 C CA . ASN A 1 71 ? -9.182 1.218 -13.189 1.00 96.75 71 ASN A CA 1
ATOM 555 C C . ASN A 1 71 ? -9.498 1.619 -11.739 1.00 96.75 71 ASN A C 1
ATOM 557 O O . ASN A 1 71 ? -10.392 2.436 -11.522 1.00 96.75 71 ASN A O 1
ATOM 561 N N . LEU A 1 72 ? -8.812 1.030 -10.753 1.00 97.88 72 LEU A N 1
ATOM 562 C CA . LEU A 1 72 ? -8.947 1.413 -9.352 1.00 97.88 72 LEU A CA 1
ATOM 563 C C . LEU A 1 72 ? -8.365 2.810 -9.129 1.00 97.88 72 LEU A C 1
ATOM 565 O O . LEU A 1 72 ? -7.366 3.187 -9.746 1.00 97.88 72 LEU A O 1
ATOM 569 N N . THR A 1 73 ? -8.959 3.571 -8.210 1.00 97.44 73 THR A N 1
ATOM 570 C CA . THR A 1 73 ? -8.338 4.824 -7.772 1.00 97.44 73 THR A CA 1
ATOM 571 C C . THR A 1 73 ? -7.051 4.518 -6.994 1.00 97.44 73 THR A C 1
ATOM 573 O O . THR A 1 73 ? -6.947 3.442 -6.403 1.00 97.44 73 THR A O 1
ATOM 576 N N . PRO A 1 74 ? -6.079 5.445 -6.902 1.00 96.12 74 PRO A N 1
ATOM 577 C CA . PRO A 1 74 ? -4.883 5.214 -6.089 1.00 96.12 74 PRO A CA 1
ATOM 578 C C . PRO A 1 74 ? -5.194 4.871 -4.624 1.00 96.12 74 PRO A C 1
ATOM 580 O O . PRO A 1 74 ? -4.519 4.042 -4.026 1.00 96.12 74 PRO A O 1
ATOM 583 N N . ALA A 1 75 ? -6.260 5.446 -4.053 1.00 98.31 75 ALA A N 1
ATOM 584 C CA . ALA A 1 75 ? -6.708 5.101 -2.704 1.00 98.31 75 ALA A CA 1
ATOM 585 C C . ALA A 1 75 ? -7.141 3.628 -2.600 1.00 98.31 75 ALA A C 1
ATOM 587 O O . ALA A 1 75 ? -6.754 2.940 -1.655 1.00 98.31 75 ALA A O 1
ATOM 588 N N . ASP A 1 76 ? -7.899 3.136 -3.583 1.00 98.69 76 ASP A N 1
ATOM 589 C CA . ASP A 1 76 ? -8.329 1.736 -3.637 1.00 98.69 76 ASP A CA 1
ATOM 590 C C . ASP A 1 76 ? -7.133 0.805 -3.878 1.00 98.69 76 ASP A C 1
ATOM 592 O O . ASP A 1 76 ? -7.040 -0.245 -3.249 1.00 98.69 76 ASP A O 1
ATOM 596 N N . GLN A 1 77 ? -6.171 1.207 -4.718 1.00 98.56 77 GLN A N 1
ATOM 597 C CA . GLN A 1 77 ? -4.927 0.464 -4.938 1.00 98.56 77 GLN A CA 1
ATOM 598 C C . GLN A 1 77 ? -4.115 0.310 -3.645 1.00 98.56 77 GLN A C 1
ATOM 600 O O . GLN A 1 77 ? -3.746 -0.816 -3.311 1.00 98.56 77 GLN A O 1
ATOM 605 N N . ILE A 1 78 ? -3.896 1.401 -2.892 1.00 98.62 78 ILE A N 1
ATOM 606 C CA . ILE A 1 78 ? -3.230 1.380 -1.574 1.00 98.62 78 ILE A CA 1
ATOM 607 C C . ILE A 1 78 ? -3.973 0.427 -0.626 1.00 98.62 78 ILE A C 1
ATOM 609 O O . ILE A 1 78 ? -3.374 -0.462 -0.028 1.00 98.62 78 ILE A O 1
ATOM 613 N N . PHE A 1 79 ? -5.298 0.556 -0.530 1.00 98.75 79 PHE A N 1
ATOM 614 C CA . PHE A 1 79 ? -6.116 -0.304 0.326 1.00 98.75 79 PHE A CA 1
ATOM 615 C C . PHE A 1 79 ? -5.997 -1.792 -0.027 1.00 98.75 79 PHE A C 1
ATOM 617 O O . PHE A 1 79 ? -5.860 -2.637 0.861 1.00 98.75 79 PHE A O 1
ATOM 624 N N . VAL A 1 80 ? -6.042 -2.120 -1.320 1.00 98.81 80 VAL A N 1
ATOM 625 C CA . VAL A 1 80 ? -5.931 -3.499 -1.799 1.00 98.81 80 VAL A CA 1
ATOM 626 C C . VAL A 1 80 ? -4.555 -4.071 -1.493 1.00 98.81 80 VAL A C 1
ATOM 628 O O . VAL A 1 80 ? -4.493 -5.161 -0.927 1.00 98.81 80 VAL A O 1
ATOM 631 N N . ILE A 1 81 ? -3.466 -3.371 -1.834 1.00 98.62 81 ILE A N 1
ATOM 632 C CA . ILE A 1 81 ? -2.116 -3.907 -1.613 1.00 98.62 81 ILE A CA 1
ATOM 633 C C . ILE A 1 81 ? -1.826 -4.096 -0.120 1.00 98.62 81 ILE A C 1
ATOM 635 O O . ILE A 1 81 ? -1.399 -5.179 0.275 1.00 98.62 81 ILE A O 1
ATOM 639 N N . THR A 1 82 ? -2.221 -3.144 0.731 1.00 98.12 82 THR A N 1
ATOM 640 C CA . THR A 1 82 ? -2.098 -3.286 2.188 1.00 98.12 82 THR A CA 1
ATOM 641 C C . THR A 1 82 ? -2.853 -4.513 2.705 1.00 98.12 82 THR A C 1
ATOM 643 O O . THR A 1 82 ? -2.319 -5.285 3.502 1.00 98.12 82 THR A O 1
ATOM 646 N N . ASN A 1 83 ? -4.081 -4.758 2.240 1.00 98.19 83 ASN A N 1
ATOM 647 C CA . ASN A 1 83 ? -4.822 -5.956 2.639 1.00 98.19 83 ASN A CA 1
ATOM 648 C C . ASN A 1 83 ? -4.190 -7.252 2.113 1.00 98.19 83 ASN A C 1
ATOM 650 O O . ASN A 1 83 ? -4.199 -8.253 2.828 1.00 98.19 83 ASN A O 1
ATOM 654 N N . LEU A 1 84 ? -3.608 -7.249 0.911 1.00 98.44 84 LEU A N 1
ATOM 655 C CA . LEU A 1 84 ? -2.878 -8.400 0.367 1.00 98.44 84 LEU A CA 1
ATOM 656 C C . LEU A 1 84 ? -1.618 -8.734 1.173 1.00 98.44 84 LEU A C 1
ATOM 658 O O . LEU A 1 84 ? -1.271 -9.910 1.305 1.00 98.44 84 LEU A O 1
ATOM 662 N N . GLU A 1 85 ? -0.933 -7.732 1.719 1.00 97.19 85 GLU A N 1
ATOM 663 C CA . GLU A 1 85 ? 0.197 -7.926 2.631 1.00 97.19 85 GLU A CA 1
ATOM 664 C C . GLU A 1 85 ? -0.256 -8.479 3.989 1.00 97.19 85 GLU A C 1
ATOM 666 O O . GLU A 1 85 ? 0.371 -9.400 4.523 1.00 97.19 85 GLU A O 1
ATOM 671 N N . ARG A 1 86 ? -1.387 -7.987 4.510 1.00 94.88 86 ARG A N 1
ATOM 672 C CA . ARG A 1 86 ? -1.981 -8.456 5.771 1.00 94.88 86 ARG A CA 1
ATOM 673 C C . ARG A 1 86 ? -2.421 -9.915 5.705 1.00 94.88 86 ARG A C 1
ATOM 675 O O . ARG A 1 86 ? -1.921 -10.743 6.464 1.00 94.88 86 ARG A O 1
ATOM 682 N N . ILE A 1 87 ? -3.298 -10.267 4.765 1.00 94.38 87 ILE A N 1
ATOM 683 C CA . ILE A 1 87 ? -3.841 -11.635 4.690 1.00 94.38 87 ILE A CA 1
ATOM 684 C C . ILE A 1 87 ? -2.756 -12.676 4.403 1.00 94.38 87 ILE A C 1
ATOM 686 O O . ILE A 1 87 ? -2.866 -13.820 4.832 1.00 94.38 87 ILE A O 1
ATOM 690 N N . ALA A 1 88 ? -1.688 -12.284 3.701 1.00 94.06 88 ALA A N 1
ATOM 691 C CA . ALA A 1 88 ? -0.561 -13.163 3.416 1.00 94.06 88 ALA A CA 1
ATOM 692 C C . ALA A 1 88 ? 0.245 -13.538 4.668 1.00 94.06 88 ALA A C 1
ATOM 694 O O . ALA A 1 88 ? 1.006 -14.502 4.635 1.00 94.06 88 ALA A O 1
ATOM 695 N N . ARG A 1 89 ? 0.064 -12.790 5.762 1.00 91.31 89 ARG A N 1
ATOM 696 C CA . ARG A 1 89 ? 0.676 -13.015 7.077 1.00 91.31 89 ARG A CA 1
ATOM 697 C C . ARG A 1 89 ? -0.372 -13.329 8.146 1.00 91.31 89 ARG A C 1
ATOM 699 O O . ARG A 1 89 ? -0.120 -13.128 9.326 1.00 91.31 89 ARG A O 1
ATOM 706 N N . SER A 1 90 ? -1.535 -13.837 7.730 1.00 88.69 90 SER A N 1
ATOM 707 C CA . SER A 1 90 ? -2.641 -14.223 8.617 1.00 88.69 90 SER A CA 1
ATOM 708 C C . SER A 1 90 ? -3.231 -13.072 9.441 1.00 88.69 90 SER A C 1
ATOM 710 O O . SER A 1 90 ? -3.905 -13.311 10.441 1.00 88.69 90 SER A O 1
ATOM 712 N N . GLU A 1 91 ? -3.030 -11.829 9.005 1.00 88.19 91 GLU A N 1
ATOM 713 C CA . GLU A 1 91 ? -3.667 -10.664 9.607 1.00 88.19 91 GLU A CA 1
ATOM 714 C C . GLU A 1 91 ? -5.062 -10.427 9.023 1.00 88.19 91 GLU A C 1
ATOM 716 O O . GLU A 1 91 ? -5.331 -10.671 7.842 1.00 88.19 91 GLU A O 1
ATOM 721 N N . HIS A 1 92 ? -5.962 -9.892 9.849 1.00 89.38 92 HIS A N 1
ATOM 722 C CA . HIS A 1 92 ? -7.314 -9.552 9.407 1.00 89.38 92 HIS A CA 1
ATOM 723 C C . HIS A 1 92 ? -7.266 -8.400 8.393 1.00 89.38 92 HIS A C 1
ATOM 725 O O . HIS A 1 92 ? -6.638 -7.381 8.690 1.00 89.38 92 HIS A O 1
ATOM 731 N N . PRO A 1 93 ? -7.933 -8.492 7.231 1.00 93.88 93 PRO A N 1
ATOM 732 C CA . PRO A 1 93 ? -7.996 -7.379 6.291 1.00 93.88 93 PRO A CA 1
ATOM 733 C C . PRO A 1 93 ? -8.819 -6.225 6.875 1.00 93.88 93 PRO A C 1
ATOM 735 O O . PRO A 1 93 ? -9.726 -6.425 7.687 1.00 93.88 93 PRO A O 1
ATOM 738 N N . LEU A 1 94 ? -8.548 -5.005 6.419 1.00 94.31 94 LEU A N 1
ATOM 739 C CA . LEU A 1 94 ? -9.436 -3.875 6.664 1.00 94.31 94 LEU A CA 1
ATOM 740 C C . LEU A 1 94 ? -10.763 -4.090 5.960 1.00 94.31 94 LEU A C 1
ATOM 742 O O . LEU A 1 94 ? -10.768 -4.455 4.785 1.00 94.31 94 LEU A O 1
ATOM 746 N N . PRO A 1 95 ? -11.879 -3.763 6.618 1.00 95.94 95 PRO A N 1
ATOM 747 C CA . PRO A 1 95 ? -13.197 -3.930 6.024 1.00 95.94 95 PRO A CA 1
ATOM 748 C C . PRO A 1 95 ? -13.445 -2.965 4.853 1.00 95.94 95 PRO A C 1
ATOM 750 O O . PRO A 1 95 ? -14.046 -3.368 3.856 1.00 95.94 95 PRO A O 1
ATOM 753 N N . GLY A 1 96 ? -12.951 -1.722 4.923 1.00 97.50 96 GLY A N 1
ATOM 754 C CA . GLY A 1 96 ? -13.135 -0.753 3.844 1.00 97.50 96 GLY A CA 1
ATOM 755 C C . GLY A 1 96 ? -12.574 0.647 4.096 1.00 97.50 96 GLY A C 1
ATOM 756 O O . GLY A 1 96 ? -12.167 1.006 5.206 1.00 97.50 96 GLY A O 1
ATOM 757 N N . LEU A 1 97 ? -12.598 1.441 3.027 1.00 98.62 97 LEU A N 1
ATOM 758 C CA . LEU A 1 97 ? -12.244 2.856 2.989 1.00 98.62 97 LEU A CA 1
ATOM 759 C C . LEU A 1 97 ? -13.448 3.746 3.291 1.00 98.62 97 LEU A C 1
ATOM 761 O O . LEU A 1 97 ? -14.572 3.441 2.901 1.00 98.62 97 LEU A O 1
ATOM 765 N N . THR A 1 98 ? -13.208 4.904 3.901 1.00 98.00 98 THR A N 1
ATOM 766 C CA . THR A 1 98 ? -14.227 5.939 4.118 1.00 98.00 98 THR A CA 1
ATOM 767 C C . THR A 1 98 ? -13.834 7.245 3.434 1.00 98.00 98 THR A C 1
ATOM 769 O O . THR A 1 98 ? -12.671 7.649 3.432 1.00 98.00 98 THR A O 1
ATOM 772 N N . ALA A 1 99 ? -14.819 7.974 2.900 1.00 97.44 99 ALA A N 1
ATOM 773 C CA . ALA A 1 99 ? -14.563 9.270 2.267 1.00 97.44 99 ALA A CA 1
ATOM 774 C C . ALA A 1 99 ? -13.943 10.292 3.240 1.00 97.44 99 ALA A C 1
ATOM 776 O O . ALA A 1 99 ? -13.150 11.142 2.832 1.00 97.44 99 ALA A O 1
ATOM 777 N N . SER A 1 100 ? -14.311 10.239 4.526 1.00 95.12 100 SER A N 1
ATOM 778 C CA . SER A 1 100 ? -13.783 11.132 5.562 1.00 95.12 100 SER A CA 1
ATOM 779 C C . SER A 1 100 ? -12.297 10.896 5.814 1.00 95.12 100 SER A C 1
ATOM 781 O O . SER A 1 100 ? -11.533 11.865 5.800 1.00 95.12 100 SER A O 1
ATOM 783 N N . LEU A 1 101 ? -11.869 9.641 5.976 1.00 96.69 101 LEU A N 1
ATOM 784 C CA . LEU A 1 101 ? -10.456 9.327 6.159 1.00 96.69 101 LEU A CA 1
ATOM 785 C C . LEU A 1 101 ? -9.647 9.494 4.873 1.00 96.69 101 LEU A C 1
ATOM 787 O O . LEU A 1 101 ? -8.513 9.948 4.967 1.00 96.69 101 LEU A O 1
ATOM 791 N N . ASN A 1 102 ? -10.213 9.264 3.682 1.00 98.31 102 ASN A N 1
ATOM 792 C CA . ASN A 1 102 ? -9.522 9.589 2.423 1.00 98.31 102 ASN A CA 1
ATOM 793 C C . ASN A 1 102 ? -9.136 11.080 2.367 1.00 98.31 102 ASN A C 1
ATOM 795 O O . ASN A 1 102 ? -8.040 11.434 1.936 1.00 98.31 102 ASN A O 1
ATOM 799 N N . ARG A 1 103 ? -9.983 11.986 2.886 1.00 97.12 103 ARG A N 1
ATOM 800 C CA . ARG A 1 103 ? -9.633 13.417 3.006 1.00 97.12 103 ARG A CA 1
ATOM 801 C C . ARG A 1 103 ? -8.531 13.681 4.034 1.00 97.12 103 ARG A C 1
ATOM 803 O O . ARG A 1 103 ? -7.783 14.642 3.872 1.00 97.12 103 ARG A O 1
ATOM 810 N N . VAL A 1 104 ? -8.454 12.888 5.104 1.00 96.75 104 VAL A N 1
ATOM 811 C CA . VAL A 1 104 ? -7.371 12.976 6.101 1.00 96.75 104 VAL A CA 1
ATOM 812 C C . VAL A 1 104 ? -6.058 12.512 5.476 1.00 96.75 104 VAL A C 1
ATOM 814 O O . VAL A 1 104 ? -5.086 13.262 5.520 1.00 96.75 104 VAL A O 1
ATOM 817 N N . ALA A 1 105 ? -6.066 11.352 4.817 1.00 97.81 105 ALA A N 1
ATOM 818 C CA . ALA A 1 105 ? -4.926 10.804 4.093 1.00 97.81 105 ALA A CA 1
ATOM 819 C C . ALA A 1 105 ? -4.405 11.787 3.037 1.00 97.81 105 ALA A C 1
ATOM 821 O O . ALA A 1 105 ? -3.227 12.127 3.047 1.00 97.81 105 ALA A O 1
ATOM 822 N N . LYS A 1 106 ? -5.299 12.372 2.226 1.00 97.25 106 LYS A N 1
ATOM 823 C CA . LYS A 1 106 ? -4.929 13.367 1.205 1.00 97.25 106 LYS A CA 1
ATOM 824 C C . LYS A 1 106 ? -4.209 14.584 1.790 1.00 97.25 106 LYS A C 1
ATOM 826 O O . LYS A 1 106 ? -3.316 15.128 1.151 1.00 97.25 106 LYS A O 1
ATOM 831 N N . ARG A 1 107 ? -4.585 15.029 2.996 1.00 96.00 107 ARG A N 1
ATOM 832 C CA . ARG A 1 107 ? -3.890 16.135 3.677 1.00 96.00 107 ARG A CA 1
ATOM 833 C C . ARG A 1 107 ? -2.500 15.740 4.170 1.00 96.00 107 ARG A C 1
ATOM 835 O O . ARG A 1 107 ? -1.631 16.601 4.144 1.00 96.00 107 ARG A O 1
ATOM 842 N N . GLY A 1 108 ? -2.314 14.502 4.633 1.00 95.19 108 GLY A N 1
ATOM 843 C CA . GLY A 1 108 ? -0.994 13.972 4.994 1.00 95.19 108 GLY A CA 1
ATOM 844 C C . GLY A 1 108 ? -0.089 13.883 3.768 1.00 95.19 108 GLY A C 1
ATOM 845 O O . GLY A 1 108 ? 0.953 14.529 3.729 1.00 95.19 108 GLY A O 1
ATOM 846 N N . ALA A 1 109 ? -0.580 13.233 2.709 1.00 95.50 109 ALA A N 1
ATOM 847 C CA . ALA A 1 109 ? 0.104 13.145 1.422 1.00 95.50 109 ALA A CA 1
ATOM 848 C C . ALA A 1 109 ? 0.505 14.530 0.873 1.00 95.50 109 ALA A C 1
ATOM 850 O O . ALA A 1 109 ? 1.669 14.773 0.570 1.00 95.50 109 ALA A O 1
ATOM 851 N N . ALA A 1 110 ? -0.415 15.500 0.838 1.00 94.25 110 ALA A N 1
ATOM 852 C CA . ALA A 1 110 ? -0.109 16.856 0.362 1.00 94.25 110 ALA A CA 1
ATOM 853 C C . ALA A 1 110 ? 0.947 17.605 1.202 1.00 94.25 110 ALA A C 1
ATOM 855 O O . ALA A 1 110 ? 1.483 18.613 0.749 1.00 94.25 110 ALA A O 1
ATOM 856 N N . ARG A 1 111 ? 1.203 17.165 2.439 1.00 93.00 111 ARG A N 1
ATOM 857 C CA . ARG A 1 111 ? 2.183 17.767 3.356 1.00 93.00 111 ARG A CA 1
ATOM 858 C C . ARG A 1 111 ? 3.502 17.008 3.414 1.00 93.00 111 ARG A C 1
ATOM 860 O O . ARG A 1 111 ? 4.418 17.489 4.069 1.00 93.00 111 ARG A O 1
ATOM 867 N N . GLY A 1 112 ? 3.583 15.851 2.766 1.00 91.56 112 GLY A N 1
ATOM 868 C CA . GLY A 1 112 ? 4.733 14.970 2.877 1.00 91.56 112 GLY A CA 1
ATOM 869 C C . GLY A 1 112 ? 4.913 14.399 4.289 1.00 91.56 112 GLY A C 1
ATOM 870 O O . GLY A 1 112 ? 6.023 14.383 4.812 1.00 91.56 112 GLY A O 1
ATOM 871 N N . THR A 1 113 ? 3.812 14.048 4.961 1.00 92.81 113 THR A N 1
ATOM 872 C CA . THR A 1 113 ? 3.826 13.562 6.350 1.00 92.81 113 THR A CA 1
ATOM 873 C C . THR A 1 113 ? 2.756 12.506 6.580 1.00 92.81 113 THR A C 1
ATOM 875 O O . THR A 1 113 ? 1.686 12.572 5.964 1.00 92.81 113 THR A O 1
ATOM 878 N N . ASP A 1 114 ? 2.959 11.649 7.580 1.00 93.81 114 ASP A N 1
ATOM 879 C CA . ASP A 1 114 ? 1.915 10.755 8.080 1.00 93.81 114 ASP A CA 1
ATOM 880 C C . ASP A 1 114 ? 0.609 11.515 8.368 1.00 93.81 114 ASP A C 1
ATOM 882 O O . ASP A 1 114 ? 0.618 12.589 8.987 1.00 93.81 114 ASP A O 1
ATOM 886 N N . PRO A 1 115 ? -0.547 10.994 7.925 1.00 94.69 115 PRO A N 1
ATOM 887 C CA . PRO A 1 115 ? -1.824 11.608 8.241 1.00 94.69 115 PRO A CA 1
ATOM 888 C C . PRO A 1 115 ? -2.074 11.668 9.752 1.00 94.69 115 PRO A C 1
ATOM 890 O O . PRO A 1 115 ? -1.825 10.714 10.485 1.00 94.69 115 PRO A O 1
ATOM 893 N N . ILE A 1 116 ? -2.645 12.784 10.210 1.00 90.56 116 ILE A N 1
ATOM 894 C CA . ILE A 1 116 ? -2.975 13.011 11.621 1.00 90.56 116 ILE A CA 1
ATOM 895 C C . ILE A 1 116 ? -4.489 13.180 11.758 1.00 90.56 116 ILE A C 1
ATOM 897 O O . ILE A 1 116 ? -5.089 14.056 11.119 1.00 90.56 116 ILE A O 1
ATOM 901 N N . LEU A 1 117 ? -5.114 12.375 12.621 1.00 86.88 117 LEU A N 1
ATOM 902 C CA . LEU A 1 117 ? -6.484 12.618 13.070 1.00 86.88 117 LEU A CA 1
ATOM 903 C C . LEU A 1 117 ? -6.499 13.708 14.142 1.00 86.88 117 LEU A C 1
ATOM 905 O O . LEU A 1 117 ? -5.786 13.634 15.138 1.00 86.88 117 LEU A O 1
ATOM 909 N N . ARG A 1 118 ? -7.318 14.743 13.931 1.00 78.06 118 ARG A N 1
ATOM 910 C CA . ARG A 1 118 ? -7.480 15.827 14.906 1.00 78.06 118 ARG A CA 1
ATOM 911 C C . ARG A 1 118 ? -8.431 15.394 16.023 1.00 78.06 118 ARG A C 1
ATOM 913 O O . ARG A 1 118 ? -9.466 14.799 15.746 1.00 78.06 118 ARG A O 1
ATOM 920 N N . SER A 1 119 ? -8.054 15.722 17.257 1.00 57.62 119 SER A N 1
ATOM 921 C CA . SER A 1 119 ? -8.782 15.409 18.493 1.00 57.62 119 SER A CA 1
ATOM 922 C C . SER A 1 119 ? -10.173 16.077 18.567 1.00 57.62 119 SER A C 1
ATOM 924 O O . SER A 1 119 ? -10.303 17.197 18.062 1.00 57.62 119 SER A O 1
ATOM 926 N N . PRO A 1 120 ? -11.181 15.450 19.219 1.00 54.72 120 PRO A N 1
ATOM 927 C CA . PRO A 1 120 ? -11.140 14.117 19.828 1.00 54.72 120 PRO A CA 1
ATOM 928 C C . PRO A 1 120 ? -11.317 13.029 18.766 1.00 54.72 120 PRO A C 1
ATOM 930 O O . PRO A 1 120 ? -12.390 12.848 18.200 1.00 54.72 120 PRO A O 1
ATOM 933 N N . ALA A 1 121 ? -10.244 12.291 18.503 1.00 59.66 121 ALA A N 1
ATOM 934 C CA . ALA A 1 121 ? -10.246 11.118 17.649 1.00 59.66 121 ALA A CA 1
ATOM 935 C C . ALA A 1 121 ? -9.611 9.964 18.423 1.00 59.66 121 ALA A C 1
ATOM 937 O O . ALA A 1 121 ? -8.748 10.182 19.277 1.00 59.66 121 ALA A O 1
ATOM 938 N N . GLY A 1 122 ? -10.069 8.741 18.153 1.00 62.88 122 GLY A N 1
ATOM 939 C CA . GLY A 1 122 ? -9.459 7.535 18.703 1.00 62.88 122 GLY A CA 1
ATOM 940 C C . GLY A 1 122 ? -7.997 7.369 18.265 1.00 62.88 122 GLY A C 1
ATOM 941 O O . GLY A 1 122 ? -7.515 8.116 17.409 1.00 62.88 122 GLY A O 1
ATOM 942 N N . PRO A 1 123 ? -7.279 6.382 18.832 1.00 74.75 123 PRO A N 1
ATOM 943 C CA . PRO A 1 123 ? -5.953 6.016 18.363 1.00 74.75 123 PRO A CA 1
ATOM 944 C C . PRO A 1 123 ? -6.000 5.735 16.860 1.00 74.75 123 PRO A C 1
ATOM 946 O O . PRO A 1 123 ? -6.992 5.218 16.332 1.00 74.75 123 PRO A O 1
ATOM 949 N N . ALA A 1 124 ? -4.931 6.109 16.174 1.00 86.75 124 ALA A N 1
ATOM 950 C CA . ALA A 1 124 ? -4.792 5.913 14.747 1.00 86.75 124 ALA A CA 1
ATOM 951 C C . ALA A 1 124 ? -3.404 5.390 14.430 1.00 86.75 124 ALA A C 1
ATOM 953 O O . ALA A 1 124 ? -2.440 5.695 15.129 1.00 86.75 124 ALA A O 1
ATOM 954 N N . LEU A 1 125 ? -3.335 4.619 13.358 1.00 89.75 125 LEU A N 1
ATOM 955 C CA . LEU A 1 125 ? -2.093 4.172 12.756 1.00 89.75 125 LEU A CA 1
ATOM 956 C C . LEU A 1 125 ? -2.049 4.794 11.375 1.00 89.75 125 LEU A C 1
ATOM 958 O O . LEU A 1 125 ? -3.027 4.711 10.630 1.00 89.75 125 LEU A O 1
ATOM 962 N N . SER A 1 126 ? -0.958 5.470 11.065 1.00 92.81 126 SER A N 1
ATOM 963 C CA . SER A 1 126 ? -0.807 6.203 9.822 1.00 92.81 126 SER A CA 1
ATOM 964 C C . SER A 1 126 ? 0.568 5.967 9.235 1.00 92.81 126 SER A C 1
ATOM 966 O O . SER A 1 126 ? 1.521 5.676 9.954 1.00 92.81 126 SER A O 1
ATOM 968 N N . ILE A 1 127 ? 0.615 6.002 7.911 1.00 95.75 127 ILE A N 1
ATOM 969 C CA . ILE A 1 127 ? 1.816 5.776 7.120 1.00 95.75 127 ILE A CA 1
ATOM 970 C C . ILE A 1 127 ? 1.800 6.727 5.926 1.00 95.75 127 ILE A C 1
ATOM 972 O O . ILE A 1 127 ? 0.729 7.058 5.393 1.00 95.75 127 ILE A O 1
ATOM 976 N N . TRP A 1 128 ? 2.982 7.149 5.504 1.00 96.38 128 TRP A N 1
ATOM 977 C CA . TRP A 1 128 ? 3.201 8.002 4.350 1.00 96.38 128 TRP A CA 1
ATOM 978 C C . TRP A 1 128 ? 4.512 7.627 3.658 1.00 96.38 128 TRP A C 1
ATOM 980 O O . TRP A 1 128 ? 5.472 7.210 4.302 1.00 96.38 128 TRP A O 1
ATOM 990 N N . ALA A 1 129 ? 4.551 7.754 2.337 1.00 93.50 129 ALA A N 1
ATOM 991 C CA . ALA A 1 129 ? 5.784 7.682 1.565 1.00 93.50 129 ALA A CA 1
ATOM 992 C C . ALA A 1 129 ? 5.684 8.523 0.290 1.00 93.50 129 ALA A C 1
ATOM 994 O O . ALA A 1 129 ? 4.594 8.827 -0.200 1.00 93.50 129 ALA A O 1
ATOM 995 N N . GLU A 1 130 ? 6.849 8.850 -0.262 1.00 90.25 130 GLU A N 1
ATOM 996 C CA . GLU A 1 130 ? 6.992 9.204 -1.672 1.00 90.25 130 GLU A CA 1
ATOM 997 C C . GLU A 1 130 ? 7.470 7.959 -2.424 1.00 90.25 130 GLU A C 1
ATOM 999 O O . GLU A 1 130 ? 8.379 7.261 -1.971 1.00 90.25 130 GLU A O 1
ATOM 1004 N N . GLY A 1 131 ? 6.856 7.666 -3.566 1.00 87.44 131 GLY A N 1
ATOM 1005 C CA . GLY A 1 131 ? 7.208 6.504 -4.372 1.00 87.44 131 GLY A CA 1
ATOM 1006 C C . GLY A 1 131 ? 6.637 6.585 -5.779 1.00 87.44 131 GLY A C 1
ATOM 1007 O O . GLY A 1 131 ? 5.816 7.438 -6.092 1.00 87.44 131 GLY A O 1
ATOM 1008 N N . VAL A 1 132 ? 7.050 5.679 -6.663 1.00 90.38 132 VAL A N 1
ATOM 1009 C CA . VAL A 1 132 ? 6.552 5.610 -8.052 1.00 90.38 132 VAL A CA 1
ATOM 1010 C C . VAL A 1 132 ? 5.166 4.940 -8.151 1.00 90.38 132 VAL A C 1
ATOM 1012 O O . VAL A 1 132 ? 4.932 4.078 -8.997 1.00 90.38 132 VAL A O 1
ATOM 1015 N N . GLY A 1 133 ? 4.252 5.330 -7.257 1.00 92.12 133 GLY A N 1
ATOM 1016 C CA . GLY A 1 133 ? 2.869 4.863 -7.157 1.00 92.12 133 GLY A CA 1
ATOM 1017 C C . GLY A 1 133 ? 2.599 3.888 -5.997 1.00 92.12 133 GLY A C 1
ATOM 1018 O O . GLY A 1 133 ? 3.532 3.445 -5.319 1.00 92.12 133 GLY A O 1
ATOM 1019 N N . PRO A 1 134 ? 1.332 3.459 -5.809 1.00 96.00 134 PRO A N 1
ATOM 1020 C CA . PRO A 1 134 ? 0.891 2.735 -4.612 1.00 96.00 134 PRO A CA 1
ATOM 1021 C C . PRO A 1 134 ? 1.660 1.450 -4.292 1.00 96.00 134 PRO A C 1
ATOM 1023 O O . PRO A 1 134 ? 1.939 1.164 -3.131 1.00 96.00 134 PRO A O 1
ATOM 1026 N N . LEU A 1 135 ? 2.026 0.672 -5.315 1.00 97.62 135 LEU A N 1
ATOM 1027 C CA . LEU A 1 135 ? 2.794 -0.568 -5.138 1.00 97.62 135 LEU A CA 1
ATOM 1028 C C . LEU A 1 135 ? 4.239 -0.302 -4.696 1.00 97.62 135 LEU A C 1
ATOM 1030 O O . LEU A 1 135 ? 4.823 -1.115 -3.986 1.00 97.62 135 LEU A O 1
ATOM 1034 N N . ALA A 1 136 ? 4.829 0.813 -5.132 1.00 95.81 136 ALA A N 1
ATOM 1035 C CA . ALA A 1 136 ? 6.175 1.197 -4.726 1.00 95.81 136 ALA A CA 1
ATOM 1036 C C . ALA A 1 136 ? 6.186 1.721 -3.287 1.00 95.81 136 ALA A C 1
ATOM 1038 O O . ALA A 1 136 ? 7.093 1.386 -2.529 1.00 95.81 136 ALA A O 1
ATOM 1039 N N . SER A 1 137 ? 5.158 2.479 -2.903 1.00 96.38 137 SER A N 1
ATOM 1040 C CA . SER A 1 137 ? 4.958 2.926 -1.522 1.00 96.38 137 SER A CA 1
ATOM 1041 C C . SER A 1 137 ? 4.768 1.741 -0.574 1.00 96.38 137 SER A C 1
ATOM 1043 O O . SER A 1 137 ? 5.447 1.670 0.447 1.00 96.38 137 SER A O 1
ATOM 1045 N N . ASP A 1 138 ? 3.962 0.745 -0.961 1.00 98.06 138 ASP A N 1
ATOM 1046 C CA . ASP A 1 138 ? 3.859 -0.522 -0.226 1.00 98.06 138 ASP A CA 1
ATOM 1047 C C . ASP A 1 138 ? 5.207 -1.245 -0.111 1.00 98.06 138 ASP A C 1
ATOM 1049 O O . ASP A 1 138 ? 5.590 -1.660 0.983 1.00 98.06 138 ASP A O 1
ATOM 1053 N N . TYR A 1 139 ? 5.981 -1.318 -1.202 1.00 97.44 139 TYR A N 1
ATOM 1054 C CA . TYR A 1 139 ? 7.323 -1.898 -1.158 1.00 97.44 139 TYR A CA 1
ATOM 1055 C C . TYR A 1 139 ? 8.217 -1.176 -0.139 1.00 97.44 139 TYR A C 1
ATOM 1057 O O . TYR A 1 139 ? 8.907 -1.828 0.648 1.00 97.44 139 TYR A O 1
ATOM 1065 N N . GLY A 1 140 ? 8.191 0.160 -0.145 1.00 95.44 140 GLY A N 1
ATOM 1066 C CA . GLY A 1 140 ? 8.920 1.002 0.799 1.00 95.44 140 GLY A CA 1
ATOM 1067 C C . GLY A 1 140 ? 8.530 0.707 2.243 1.00 95.44 140 GLY A C 1
ATOM 1068 O O . GLY A 1 140 ? 9.396 0.403 3.058 1.00 95.44 140 GLY A O 1
ATOM 1069 N N . TRP A 1 141 ? 7.228 0.700 2.536 1.00 96.00 141 TRP A N 1
ATOM 1070 C CA . TRP A 1 141 ? 6.698 0.425 3.871 1.00 96.00 141 TRP A CA 1
ATOM 1071 C C . TRP A 1 141 ? 7.000 -0.989 4.365 1.00 96.00 141 TRP A C 1
ATOM 1073 O O . TRP A 1 141 ? 7.265 -1.177 5.548 1.00 96.00 141 TRP A O 1
ATOM 1083 N N . MET A 1 142 ? 6.948 -1.987 3.483 1.00 95.56 142 MET A N 1
ATOM 1084 C CA . MET A 1 142 ? 7.041 -3.392 3.873 1.00 95.56 142 MET A CA 1
ATOM 1085 C C . MET A 1 142 ? 8.463 -3.942 3.847 1.00 95.56 142 MET A C 1
ATOM 1087 O O . MET A 1 142 ? 8.785 -4.796 4.673 1.00 95.56 142 MET A O 1
ATOM 1091 N N . TYR A 1 143 ? 9.314 -3.503 2.920 1.00 95.25 143 TYR A N 1
ATOM 1092 C CA . TYR A 1 143 ? 10.583 -4.180 2.622 1.00 95.25 143 TYR A CA 1
ATOM 1093 C C . TYR A 1 143 ? 11.815 -3.266 2.649 1.00 95.25 143 TYR A C 1
ATOM 1095 O O . TYR A 1 143 ? 12.930 -3.787 2.681 1.00 95.25 143 TYR A O 1
ATOM 1103 N N . ASP A 1 144 ? 11.647 -1.941 2.666 1.00 93.75 144 ASP A N 1
ATOM 1104 C CA . ASP A 1 144 ? 12.746 -0.958 2.658 1.00 93.75 144 ASP A CA 1
ATOM 1105 C C . ASP A 1 144 ? 12.605 0.093 3.780 1.00 93.75 144 ASP A C 1
ATOM 1107 O O . ASP A 1 144 ? 13.090 1.213 3.668 1.00 93.75 144 ASP A O 1
ATOM 1111 N N . ASP A 1 145 ? 11.945 -0.265 4.886 1.00 94.00 145 ASP A N 1
ATOM 1112 C CA . ASP A 1 145 ? 11.575 0.667 5.965 1.00 94.00 145 ASP A CA 1
ATOM 1113 C C . ASP A 1 145 ? 12.567 0.706 7.145 1.00 94.00 145 ASP A C 1
ATOM 1115 O O . ASP A 1 145 ? 12.400 1.454 8.115 1.00 94.00 145 ASP A O 1
ATOM 1119 N N . GLY A 1 146 ? 13.594 -0.140 7.097 1.00 93.38 146 GLY A N 1
ATOM 1120 C CA . GLY A 1 146 ? 14.645 -0.237 8.101 1.00 93.38 146 GLY A CA 1
ATOM 1121 C C . GLY A 1 146 ? 15.845 0.668 7.824 1.00 93.38 146 GLY A C 1
ATOM 1122 O O . GLY A 1 146 ? 15.899 1.437 6.862 1.00 93.38 146 GLY A O 1
ATOM 1123 N N . TRP A 1 147 ? 16.845 0.565 8.700 1.00 92.19 147 TRP A N 1
ATOM 1124 C CA . TRP A 1 147 ? 18.058 1.376 8.635 1.00 92.19 147 TRP A CA 1
ATOM 1125 C C . TRP A 1 147 ? 19.009 0.899 7.534 1.00 92.19 147 TRP A C 1
ATOM 1127 O O . TRP A 1 147 ? 19.399 -0.267 7.500 1.00 92.19 147 TRP A O 1
ATOM 1137 N N . ASN A 1 148 ? 19.473 1.829 6.699 1.00 89.31 148 ASN A N 1
ATOM 1138 C CA . ASN A 1 148 ? 20.430 1.579 5.617 1.00 89.31 148 ASN A CA 1
ATOM 1139 C C . ASN A 1 148 ? 21.677 2.490 5.708 1.00 89.31 148 ASN A C 1
ATOM 1141 O O . ASN A 1 148 ? 22.368 2.768 4.724 1.00 89.31 148 ASN A O 1
ATOM 1145 N N . GLY A 1 149 ? 21.982 2.974 6.915 1.00 86.88 149 GLY A N 1
ATOM 1146 C CA . GLY A 1 149 ? 23.095 3.885 7.172 1.00 86.88 149 GLY A CA 1
ATOM 1147 C C . GLY A 1 149 ? 22.694 5.367 7.176 1.00 86.88 149 GLY A C 1
ATOM 1148 O O . GLY A 1 149 ? 21.508 5.693 7.224 1.00 86.88 149 GLY A O 1
ATOM 1149 N N . PRO A 1 150 ? 23.685 6.280 7.161 1.00 80.25 150 PRO A N 1
ATOM 1150 C CA . PRO A 1 150 ? 23.461 7.716 7.322 1.00 80.25 150 PRO A CA 1
ATOM 1151 C C . PRO A 1 150 ? 22.461 8.313 6.320 1.00 80.25 150 PRO A C 1
ATOM 1153 O O . PRO A 1 150 ? 22.235 7.773 5.233 1.00 80.25 150 PRO A O 1
ATOM 1156 N N . LEU A 1 151 ? 21.900 9.467 6.696 1.00 61.25 151 LEU A N 1
ATOM 1157 C CA . LEU A 1 151 ? 20.870 10.204 5.955 1.00 61.25 151 LEU A CA 1
ATOM 1158 C C . LEU A 1 151 ? 21.179 10.292 4.446 1.00 61.25 151 LEU A C 1
ATOM 1160 O O . LEU A 1 151 ? 22.315 10.563 4.053 1.00 61.25 151 LEU A O 1
ATOM 1164 N N . ARG A 1 152 ? 20.137 10.085 3.622 1.00 66.25 152 ARG A N 1
ATOM 1165 C CA . ARG A 1 152 ? 20.117 9.833 2.157 1.00 66.25 152 ARG A CA 1
ATOM 1166 C C . ARG A 1 152 ? 20.286 8.379 1.703 1.00 66.25 152 ARG A C 1
ATOM 1168 O O . ARG A 1 152 ? 20.027 8.111 0.535 1.00 66.25 152 ARG A O 1
ATOM 1175 N N . ARG A 1 153 ? 20.688 7.447 2.576 1.00 78.50 153 ARG A N 1
ATOM 1176 C CA . ARG A 1 153 ? 20.647 5.998 2.269 1.00 78.50 153 ARG A CA 1
ATOM 1177 C C . ARG A 1 153 ? 19.433 5.291 2.862 1.00 78.50 153 ARG A C 1
ATOM 1179 O O . ARG A 1 153 ? 18.972 4.315 2.280 1.00 78.50 153 ARG A O 1
ATOM 1186 N N . THR A 1 154 ? 18.938 5.790 3.993 1.00 85.50 154 THR A N 1
ATOM 1187 C CA . THR A 1 154 ? 17.721 5.309 4.656 1.00 85.50 154 THR A CA 1
ATOM 1188 C C . THR A 1 154 ? 16.517 6.109 4.147 1.00 85.50 154 THR A C 1
ATOM 1190 O O . THR A 1 154 ? 16.508 7.327 4.349 1.00 85.50 154 THR A O 1
ATOM 1193 N N . PRO A 1 155 ? 15.541 5.478 3.467 1.00 83.88 155 PRO A N 1
ATOM 1194 C CA . PRO A 1 155 ? 14.383 6.182 2.905 1.00 83.88 155 PRO A CA 1
ATOM 1195 C C . PRO A 1 155 ? 13.355 6.583 3.976 1.00 83.88 155 PRO A C 1
ATOM 1197 O O . PRO A 1 155 ? 12.711 7.620 3.848 1.00 83.88 155 PRO A O 1
ATOM 1200 N N . ASN A 1 156 ? 13.237 5.814 5.063 1.00 90.62 156 ASN A N 1
ATOM 1201 C CA . ASN A 1 156 ? 12.347 6.135 6.175 1.00 90.62 156 ASN A CA 1
ATOM 1202 C C . ASN A 1 156 ? 12.904 7.291 7.026 1.00 90.62 156 ASN A C 1
ATOM 1204 O O . ASN A 1 156 ? 13.896 7.139 7.742 1.00 90.62 156 ASN A O 1
ATOM 1208 N N . LEU A 1 157 ? 12.216 8.436 6.996 1.00 89.81 157 LEU A N 1
ATOM 1209 C CA . LEU A 1 157 ? 12.609 9.655 7.712 1.00 89.81 157 LEU A CA 1
ATOM 1210 C C . LEU A 1 157 ? 12.600 9.506 9.243 1.00 89.81 157 LEU A C 1
ATOM 1212 O O . LEU A 1 157 ? 13.332 10.220 9.930 1.00 89.81 157 LEU A O 1
ATOM 1216 N N . ALA A 1 158 ? 11.794 8.589 9.784 1.00 90.69 158 ALA A N 1
ATOM 1217 C CA . ALA A 1 158 ? 11.735 8.300 11.215 1.00 90.69 158 ALA A CA 1
ATOM 1218 C C . ALA A 1 158 ? 12.829 7.311 11.667 1.00 90.69 158 ALA A C 1
ATOM 1220 O O . ALA A 1 158 ? 13.116 7.203 12.863 1.00 90.69 158 ALA A O 1
ATOM 1221 N N . CYS A 1 159 ? 13.476 6.611 10.731 1.00 92.50 159 CYS A N 1
ATOM 1222 C CA . CYS A 1 159 ? 14.572 5.689 11.003 1.00 92.50 159 CYS A CA 1
ATOM 1223 C C . CYS A 1 159 ? 15.916 6.439 10.987 1.00 92.50 159 CYS A C 1
ATOM 1225 O O . CYS A 1 159 ? 16.662 6.425 10.011 1.00 92.50 159 CYS A O 1
ATOM 1227 N N . THR A 1 160 ? 16.215 7.152 12.075 1.00 92.06 160 THR A N 1
ATOM 1228 C CA . THR A 1 160 ? 17.390 8.043 12.186 1.00 92.06 160 THR A CA 1
ATOM 1229 C C . THR A 1 160 ? 18.673 7.350 12.656 1.00 92.06 160 THR A C 1
ATOM 1231 O O . THR A 1 160 ? 19.754 7.940 12.590 1.00 92.06 160 THR A O 1
ATOM 1234 N N . SER A 1 161 ? 18.577 6.100 13.112 1.00 91.88 161 SER A N 1
ATOM 1235 C CA . SER A 1 161 ? 19.700 5.235 13.481 1.00 91.88 161 SER A CA 1
ATOM 1236 C C . SER A 1 161 ? 19.283 3.762 13.402 1.00 91.88 161 SER A C 1
ATOM 1238 O O . SER A 1 161 ? 18.095 3.461 13.329 1.00 91.88 161 SER A O 1
ATOM 1240 N N . ALA A 1 162 ? 20.240 2.831 13.490 1.00 90.12 162 ALA A N 1
ATOM 1241 C CA . ALA A 1 162 ? 19.964 1.386 13.487 1.00 90.12 162 ALA A CA 1
ATOM 1242 C C . ALA A 1 162 ? 19.033 0.908 14.618 1.00 90.12 162 ALA A C 1
ATOM 1244 O O . ALA A 1 162 ? 18.499 -0.194 14.542 1.00 90.12 162 ALA A O 1
ATOM 1245 N N . THR A 1 163 ? 18.861 1.712 15.670 1.00 89.31 163 THR A N 1
ATOM 1246 C CA . THR A 1 163 ? 18.034 1.398 16.844 1.00 89.31 163 THR A CA 1
ATOM 1247 C C . THR A 1 163 ? 16.876 2.377 17.035 1.00 89.31 163 THR A C 1
ATOM 1249 O O . THR A 1 163 ? 16.197 2.323 18.060 1.00 89.31 163 THR A O 1
ATOM 1252 N N . ALA A 1 164 ? 16.647 3.292 16.086 1.00 91.06 164 ALA A N 1
ATOM 1253 C CA . ALA A 1 164 ? 15.545 4.240 16.173 1.00 91.06 164 ALA A CA 1
ATOM 1254 C C . ALA A 1 164 ? 14.203 3.498 16.135 1.00 91.06 164 ALA A C 1
ATOM 1256 O O . ALA A 1 164 ? 13.984 2.622 15.301 1.00 91.06 164 ALA A O 1
ATOM 1257 N N . THR A 1 165 ? 13.272 3.891 17.005 1.00 88.00 165 THR A N 1
ATOM 1258 C CA . THR A 1 165 ? 11.940 3.267 17.098 1.00 88.00 165 THR A CA 1
ATOM 1259 C C . THR A 1 165 ? 11.080 3.479 15.854 1.00 88.00 165 THR A C 1
ATOM 1261 O O . THR A 1 165 ? 10.062 2.816 15.710 1.00 88.00 165 THR A O 1
ATOM 1264 N N . GLY A 1 166 ? 11.456 4.418 14.981 1.00 89.50 166 GLY A N 1
ATOM 1265 C CA . GLY A 1 166 ? 10.781 4.647 13.707 1.00 89.50 166 GLY A CA 1
ATOM 1266 C C . GLY A 1 166 ? 11.151 3.643 12.614 1.00 89.50 166 GLY A C 1
ATOM 1267 O O . GLY A 1 166 ? 10.417 3.547 11.636 1.00 89.50 166 GLY A O 1
ATOM 1268 N N . CYS A 1 167 ? 12.252 2.896 12.757 1.00 92.94 167 CYS A N 1
ATOM 1269 C CA . CYS A 1 167 ? 12.631 1.865 11.790 1.00 92.94 167 CYS A CA 1
ATOM 1270 C C . CYS A 1 167 ? 11.594 0.743 11.781 1.00 92.94 167 CYS A C 1
ATOM 1272 O O . CYS A 1 167 ? 11.229 0.249 12.845 1.00 92.94 167 CYS A O 1
ATOM 1274 N N . TRP A 1 168 ? 11.154 0.335 10.590 1.00 93.44 168 TRP A N 1
ATOM 1275 C CA . TRP A 1 168 ? 10.066 -0.634 10.398 1.00 93.44 168 TRP A CA 1
ATOM 1276 C C . TRP A 1 168 ? 8.695 -0.194 10.940 1.00 93.44 168 TRP A C 1
ATOM 1278 O O . TRP A 1 168 ? 7.760 -0.994 10.964 1.00 93.44 168 TRP A O 1
ATOM 1288 N N . GLY A 1 169 ? 8.539 1.076 11.330 1.00 91.69 169 GLY A N 1
ATOM 1289 C CA . GLY A 1 169 ? 7.286 1.605 11.864 1.00 91.69 169 GLY A CA 1
ATOM 1290 C C . GLY A 1 169 ? 6.122 1.537 10.871 1.00 91.69 169 GLY A C 1
ATOM 1291 O O . GLY A 1 169 ? 4.987 1.282 11.278 1.00 91.69 169 GLY A O 1
ATOM 1292 N N . HIS A 1 170 ? 6.375 1.697 9.568 1.00 94.56 170 HIS A N 1
ATOM 1293 C CA . HIS A 1 170 ? 5.323 1.575 8.560 1.00 94.56 170 HIS A CA 1
ATOM 1294 C C . HIS A 1 170 ? 4.879 0.117 8.398 1.00 94.56 170 HIS A C 1
ATOM 1296 O O . HIS A 1 170 ? 3.675 -0.157 8.385 1.00 94.56 170 HIS A O 1
ATOM 1302 N N . ARG A 1 171 ? 5.831 -0.828 8.360 1.00 93.75 171 ARG A N 1
ATOM 1303 C CA . ARG A 1 171 ? 5.541 -2.272 8.342 1.00 93.75 171 ARG A CA 1
ATOM 1304 C C . ARG A 1 171 ? 4.748 -2.688 9.575 1.00 93.75 171 ARG A C 1
ATOM 1306 O O . ARG A 1 171 ? 3.739 -3.381 9.453 1.00 93.75 171 ARG A O 1
ATOM 1313 N N . ASP A 1 172 ? 5.171 -2.233 10.750 1.00 90.31 172 ASP A N 1
ATOM 1314 C CA . ASP A 1 172 ? 4.495 -2.505 12.016 1.00 90.31 172 ASP A CA 1
ATOM 1315 C C . ASP A 1 172 ? 3.072 -1.940 12.027 1.00 90.31 172 ASP A C 1
ATOM 1317 O O . ASP A 1 172 ? 2.160 -2.571 12.564 1.00 90.31 172 ASP A O 1
ATOM 1321 N N . ASN A 1 173 ? 2.852 -0.777 11.408 1.00 90.69 173 ASN A N 1
ATOM 1322 C CA . ASN A 1 173 ? 1.518 -0.215 11.239 1.00 90.69 173 ASN A CA 1
ATOM 1323 C C . ASN A 1 173 ? 0.668 -1.066 10.291 1.00 90.69 173 ASN A C 1
ATOM 1325 O O . ASN A 1 173 ? -0.480 -1.342 10.634 1.00 90.69 173 ASN A O 1
ATOM 1329 N N . ILE A 1 174 ? 1.207 -1.523 9.154 1.00 93.31 174 ILE A N 1
ATOM 1330 C CA . ILE A 1 174 ? 0.497 -2.382 8.189 1.00 93.31 174 ILE A CA 1
ATOM 1331 C C . ILE A 1 174 ? 0.160 -3.747 8.783 1.00 93.31 174 ILE A C 1
ATOM 1333 O O . ILE A 1 174 ? -0.929 -4.249 8.524 1.00 93.31 174 ILE A O 1
ATOM 1337 N N . LEU A 1 175 ? 1.054 -4.344 9.572 1.00 90.94 175 LEU A N 1
ATOM 1338 C CA . LEU A 1 175 ? 0.901 -5.691 10.136 1.00 90.94 175 LEU A CA 1
ATOM 1339 C C . LEU A 1 175 ? 0.379 -5.700 11.575 1.00 90.94 175 LEU A C 1
ATOM 1341 O O . LEU A 1 175 ? 0.286 -6.754 12.192 1.00 90.94 175 LEU A O 1
ATOM 1345 N N . ALA A 1 176 ? 0.017 -4.546 12.129 1.00 81.19 176 ALA A N 1
ATOM 1346 C CA . ALA A 1 176 ? -0.557 -4.491 13.462 1.00 81.19 176 ALA A CA 1
ATOM 1347 C C . ALA A 1 176 ? -1.898 -5.242 13.531 1.00 81.19 176 ALA A C 1
ATOM 1349 O O . ALA A 1 176 ? -2.770 -5.081 12.671 1.00 81.19 176 ALA A O 1
ATOM 1350 N N . GLU A 1 177 ? -2.119 -5.961 14.633 1.00 76.81 177 GLU A N 1
ATOM 1351 C CA . GLU A 1 177 ? -3.437 -6.477 15.005 1.00 76.81 177 GLU A CA 1
ATOM 1352 C C . GLU A 1 177 ? -4.335 -5.293 15.411 1.00 76.81 177 GLU A C 1
ATOM 1354 O O . GLU A 1 177 ? -4.468 -4.948 16.586 1.00 76.81 177 GLU A O 1
ATOM 1359 N N . TRP A 1 178 ? -4.904 -4.595 14.426 1.00 71.69 178 TRP A N 1
ATOM 1360 C CA . TRP A 1 178 ? -5.620 -3.330 14.616 1.00 71.69 178 TRP A CA 1
ATOM 1361 C C . TRP A 1 178 ? -6.802 -3.435 15.573 1.00 71.69 178 TRP A C 1
ATOM 1363 O O . TRP A 1 178 ? -7.036 -2.508 16.344 1.00 71.69 178 TRP A O 1
ATOM 1373 N N . SER A 1 179 ? -7.499 -4.571 15.590 1.00 63.97 179 SER A N 1
ATOM 1374 C CA . SER A 1 179 ? -8.563 -4.832 16.559 1.00 63.97 179 SER A CA 1
ATOM 1375 C C . SER A 1 179 ? -8.029 -4.825 17.992 1.00 63.97 179 SER A C 1
ATOM 1377 O O . SER A 1 179 ? -8.594 -4.146 18.839 1.00 63.97 179 SER A O 1
ATOM 1379 N N . ARG A 1 180 ? -6.898 -5.472 18.289 1.00 66.88 180 ARG A N 1
ATOM 1380 C CA . ARG A 1 180 ? -6.299 -5.382 19.630 1.00 66.88 180 ARG A CA 1
ATOM 1381 C C . ARG A 1 180 ? -5.640 -4.032 19.888 1.00 66.88 180 ARG A C 1
ATOM 1383 O O . ARG A 1 180 ? -5.881 -3.446 20.934 1.00 66.88 180 ARG A O 1
ATOM 1390 N N . ARG A 1 181 ? -4.854 -3.488 18.956 1.00 65.12 181 ARG A N 1
ATOM 1391 C CA . ARG A 1 181 ? -4.124 -2.225 19.182 1.00 65.12 181 ARG A CA 1
ATOM 1392 C C . ARG A 1 181 ? -5.039 -1.010 19.330 1.00 65.12 181 ARG A C 1
ATOM 1394 O O . ARG A 1 181 ? -4.719 -0.109 20.098 1.00 65.12 181 ARG A O 1
ATOM 1401 N N . LEU A 1 182 ? -6.159 -0.972 18.611 1.00 67.62 182 LEU A N 1
ATOM 1402 C CA . LEU A 1 182 ? -7.074 0.172 18.629 1.00 67.62 182 LEU A CA 1
ATOM 1403 C C . LEU A 1 182 ? -8.272 -0.035 19.562 1.00 67.62 182 LEU A C 1
ATOM 1405 O O . LEU A 1 182 ? -8.835 0.954 20.034 1.00 67.62 182 LEU A O 1
ATOM 1409 N N . LEU A 1 183 ? -8.662 -1.288 19.830 1.00 66.38 183 LEU A N 1
ATOM 1410 C CA . LEU A 1 183 ? -9.899 -1.616 20.554 1.00 66.38 183 LEU A CA 1
ATOM 1411 C C . LEU A 1 183 ? -9.672 -2.326 21.896 1.00 66.38 183 LEU A C 1
ATOM 1413 O O . LEU A 1 183 ? -10.648 -2.568 22.606 1.00 66.38 183 LEU A O 1
ATOM 1417 N N . ALA A 1 184 ? -8.431 -2.652 22.284 1.00 65.44 184 ALA A N 1
ATOM 1418 C CA . ALA A 1 184 ? -8.175 -3.286 23.579 1.00 65.44 184 ALA A CA 1
ATOM 1419 C C . ALA A 1 184 ? -8.734 -2.444 24.736 1.00 65.44 184 ALA A C 1
ATOM 1421 O O . ALA A 1 184 ? -8.418 -1.263 24.887 1.00 65.44 184 ALA A O 1
ATOM 1422 N N . GLY A 1 185 ? -9.568 -3.080 25.563 1.00 63.97 185 GLY A N 1
ATOM 1423 C CA . GLY A 1 185 ? -10.151 -2.472 26.759 1.00 63.97 185 GLY A CA 1
ATOM 1424 C C . GLY A 1 185 ? -11.275 -1.465 26.500 1.00 63.97 185 GLY A C 1
ATOM 1425 O O . GLY A 1 185 ? -11.681 -0.784 27.439 1.00 63.97 185 GLY A O 1
ATOM 1426 N N . ARG A 1 186 ? -11.790 -1.349 25.266 1.00 67.81 186 ARG A N 1
ATOM 1427 C CA . ARG A 1 186 ? -12.903 -0.441 24.955 1.00 67.81 186 ARG A CA 1
ATOM 1428 C C . ARG A 1 186 ? -14.244 -1.184 24.969 1.00 67.81 186 ARG A C 1
ATOM 1430 O O . ARG A 1 186 ? -14.407 -2.115 24.181 1.00 67.81 186 ARG A O 1
ATOM 1437 N N . PRO A 1 187 ? -15.210 -0.800 25.827 1.00 70.00 187 PRO A N 1
ATOM 1438 C CA . PRO A 1 187 ? -16.554 -1.366 25.776 1.00 70.00 187 PRO A CA 1
ATOM 1439 C C . PRO A 1 187 ? -17.270 -0.941 24.483 1.00 70.00 187 PRO A C 1
ATOM 1441 O O . PRO A 1 187 ? -16.942 0.085 23.887 1.00 70.00 187 PRO A O 1
ATOM 1444 N N . GLY A 1 188 ? -18.265 -1.724 24.062 1.00 73.44 188 GLY A N 1
ATOM 1445 C CA . GLY A 1 188 ? -19.086 -1.437 22.881 1.00 73.44 188 GLY A CA 1
ATOM 1446 C C . GLY A 1 188 ? -18.630 -2.139 21.599 1.00 73.44 188 GLY A C 1
ATOM 1447 O O . GLY A 1 188 ? -17.664 -2.899 21.582 1.00 73.44 188 GLY A O 1
ATOM 1448 N N . THR A 1 189 ? -19.375 -1.906 20.517 1.00 79.12 189 THR A N 1
ATOM 1449 C CA . THR A 1 189 ? -19.040 -2.416 19.179 1.00 79.12 189 THR A CA 1
ATOM 1450 C C . THR A 1 189 ? -18.228 -1.365 18.442 1.00 79.12 189 THR A C 1
ATOM 1452 O O . THR A 1 189 ? -18.650 -0.217 18.346 1.00 79.12 189 THR A O 1
ATOM 1455 N N . TRP A 1 190 ? -17.079 -1.764 17.907 1.00 83.75 190 TRP A N 1
ATOM 1456 C CA . TRP A 1 190 ? -16.181 -0.874 17.186 1.00 83.75 190 TRP A CA 1
ATOM 1457 C C . TRP A 1 190 ? -15.926 -1.394 15.777 1.00 83.75 190 TRP A C 1
ATOM 1459 O O . TRP A 1 190 ? -15.704 -2.585 15.566 1.00 83.75 190 TRP A O 1
ATOM 1469 N N . TYR A 1 191 ? -15.908 -0.474 14.820 1.00 86.94 191 TYR A N 1
ATOM 1470 C CA . TYR A 1 191 ? -15.693 -0.746 13.408 1.00 86.94 191 TYR A CA 1
ATOM 1471 C C . TYR A 1 191 ? -14.364 -0.145 12.974 1.00 86.94 191 TYR A C 1
ATOM 1473 O O . TYR A 1 191 ? -14.140 1.059 13.121 1.00 86.94 191 TYR A O 1
ATOM 1481 N N . LEU A 1 192 ? -13.485 -0.977 12.413 1.00 89.88 192 LEU A N 1
ATOM 1482 C CA . LEU A 1 192 ? -12.269 -0.493 11.767 1.00 89.88 192 LEU A CA 1
ATOM 1483 C C . LEU A 1 192 ? -12.635 0.288 10.506 1.00 89.88 192 LEU A C 1
ATOM 1485 O O . LEU A 1 192 ? -13.467 -0.138 9.701 1.00 89.88 192 LEU A O 1
ATOM 1489 N N . ILE A 1 193 ? -11.989 1.429 10.324 1.00 92.75 193 ILE A N 1
ATOM 1490 C CA . ILE A 1 193 ? -12.130 2.260 9.137 1.00 92.75 193 ILE A CA 1
ATOM 1491 C C . ILE A 1 193 ? -10.752 2.676 8.649 1.00 92.75 193 ILE A C 1
ATOM 1493 O O . ILE A 1 193 ? -9.871 3.006 9.444 1.00 92.75 193 ILE A O 1
ATOM 1497 N N . ALA A 1 194 ? -10.585 2.684 7.332 1.00 96.06 194 ALA A N 1
ATOM 1498 C CA . ALA A 1 194 ? -9.379 3.171 6.693 1.00 96.06 194 ALA A CA 1
ATOM 1499 C C . ALA A 1 194 ? -9.664 4.395 5.823 1.00 96.06 194 ALA A C 1
ATOM 1501 O O . ALA A 1 194 ? -10.799 4.657 5.407 1.00 96.06 194 ALA A O 1
ATOM 1502 N N . GLY A 1 195 ? -8.611 5.147 5.545 1.00 98.06 195 GLY A N 1
ATOM 1503 C CA . GLY A 1 195 ? -8.566 6.081 4.440 1.00 98.06 195 GLY A CA 1
ATOM 1504 C C . GLY A 1 195 ? -7.203 6.058 3.791 1.00 98.06 195 GLY A C 1
ATOM 1505 O O . GLY A 1 195 ? -6.195 5.925 4.479 1.00 98.06 195 GLY A O 1
ATOM 1506 N N . ALA A 1 196 ? -7.187 6.222 2.481 1.00 98.56 196 ALA A N 1
ATOM 1507 C CA . ALA A 1 196 ? -5.975 6.303 1.695 1.00 98.56 196 ALA A CA 1
ATOM 1508 C C . ALA A 1 196 ? -6.107 7.424 0.667 1.00 98.56 196 ALA A C 1
ATOM 1510 O O . ALA A 1 196 ? -7.215 7.828 0.296 1.00 98.56 196 ALA A O 1
ATOM 1511 N N . ALA A 1 197 ? -4.978 7.964 0.237 1.00 98.12 197 ALA A N 1
ATOM 1512 C CA . ALA A 1 197 ? -4.941 8.909 -0.860 1.00 98.12 197 ALA A CA 1
ATOM 1513 C C . ALA A 1 197 ? -3.551 8.972 -1.470 1.00 98.12 197 ALA A C 1
ATOM 1515 O O . ALA A 1 197 ? -2.553 8.771 -0.784 1.00 98.12 197 ALA A O 1
ATOM 1516 N N . GLN A 1 198 ? -3.542 9.379 -2.731 1.00 96.25 198 GLN A N 1
ATOM 1517 C CA . GLN A 1 198 ? -2.359 9.807 -3.443 1.00 96.25 198 GLN A CA 1
ATOM 1518 C C . GLN A 1 198 ? -2.490 11.289 -3.801 1.00 96.25 198 GLN A C 1
ATOM 1520 O O . GLN A 1 198 ? -3.578 11.767 -4.153 1.00 96.25 198 GLN A O 1
ATOM 1525 N N . VAL A 1 199 ? -1.383 12.016 -3.722 1.00 94.00 199 VAL A N 1
ATOM 1526 C CA . VAL A 1 199 ? -1.215 13.343 -4.309 1.00 94.00 199 VAL A CA 1
ATOM 1527 C C . VAL A 1 199 ? -0.002 13.272 -5.232 1.00 94.00 199 VAL A C 1
ATOM 1529 O O . VAL A 1 199 ? 1.079 12.963 -4.741 1.00 94.00 199 VAL A O 1
ATOM 1532 N N . PRO A 1 200 ? -0.146 13.549 -6.537 1.00 84.50 200 PRO A N 1
ATOM 1533 C CA . PRO A 1 200 ? 1.007 13.608 -7.427 1.00 84.50 200 PRO A CA 1
ATOM 1534 C C . PRO A 1 200 ? 1.998 14.663 -6.930 1.00 84.50 200 PRO A C 1
ATOM 1536 O O . PRO A 1 200 ? 1.612 15.825 -6.753 1.00 84.50 200 PRO A O 1
ATOM 1539 N N . THR A 1 201 ? 3.249 14.275 -6.681 1.00 71.31 201 THR A N 1
ATOM 1540 C CA . THR A 1 201 ? 4.295 15.210 -6.248 1.00 71.31 201 THR A CA 1
ATOM 1541 C C . THR A 1 201 ? 5.108 15.671 -7.454 1.00 71.31 201 THR A C 1
ATOM 1543 O O . THR A 1 201 ? 5.188 15.022 -8.497 1.00 71.31 201 THR A O 1
ATOM 1546 N N . ILE A 1 202 ? 5.677 16.870 -7.337 1.00 56.75 202 ILE A N 1
ATOM 1547 C CA . ILE A 1 202 ? 6.445 17.517 -8.398 1.00 56.75 202 ILE A CA 1
ATOM 1548 C C . ILE A 1 202 ? 7.714 16.706 -8.688 1.00 56.75 202 ILE A C 1
ATOM 1550 O O . ILE A 1 202 ? 8.488 16.389 -7.788 1.00 56.75 202 ILE A O 1
ATOM 1554 N N . THR A 1 203 ? 7.928 16.444 -9.975 1.00 57.12 203 THR A N 1
ATOM 1555 C CA . THR A 1 203 ? 9.160 15.999 -10.631 1.00 57.12 203 THR A CA 1
ATOM 1556 C C . THR A 1 203 ? 10.434 16.451 -9.901 1.00 57.12 203 THR A C 1
ATOM 1558 O O . THR A 1 203 ? 10.783 17.633 -9.938 1.00 57.12 203 THR A O 1
ATOM 1561 N N . ARG A 1 204 ? 11.167 15.521 -9.271 1.00 55.25 204 ARG A N 1
ATOM 1562 C CA . ARG A 1 204 ? 12.500 15.796 -8.713 1.00 55.25 204 ARG A CA 1
ATOM 1563 C C . ARG A 1 204 ? 13.562 15.490 -9.767 1.00 55.25 204 ARG A C 1
ATOM 1565 O O . ARG A 1 204 ? 13.709 14.352 -10.211 1.00 55.25 204 ARG A O 1
ATOM 1572 N N . THR A 1 205 ? 14.314 16.507 -10.180 1.00 49.91 205 THR A N 1
ATOM 1573 C CA . THR A 1 205 ? 15.482 16.335 -11.056 1.00 49.91 205 THR A CA 1
ATOM 1574 C C . THR A 1 205 ? 16.633 15.750 -10.240 1.00 49.91 205 THR A C 1
ATOM 1576 O O . THR A 1 205 ? 17.169 16.422 -9.358 1.00 49.91 205 THR A O 1
ATOM 1579 N N . VAL A 1 206 ? 17.031 14.505 -10.515 1.00 46.62 206 VAL A N 1
ATOM 1580 C CA . VAL A 1 206 ? 18.164 13.864 -9.831 1.00 46.62 206 VAL A CA 1
ATOM 1581 C C . VAL A 1 206 ? 19.448 14.100 -10.633 1.00 46.62 206 VAL A C 1
ATOM 1583 O O . VAL A 1 206 ? 19.841 13.283 -11.456 1.00 46.62 206 VAL A O 1
ATOM 1586 N N . LEU A 1 207 ? 20.145 15.213 -10.390 1.00 39.12 207 LEU A N 1
ATOM 1587 C CA . LEU A 1 207 ? 21.489 15.430 -10.954 1.00 39.12 207 LEU A CA 1
ATOM 1588 C C . LEU A 1 207 ? 22.465 14.358 -10.408 1.00 39.12 207 LEU A C 1
ATOM 1590 O O . LEU A 1 207 ? 22.433 14.097 -9.203 1.00 39.12 207 LEU A O 1
ATOM 1594 N N . PRO A 1 208 ? 23.329 13.719 -11.234 1.00 42.09 208 PRO A N 1
ATOM 1595 C CA . PRO A 1 208 ? 23.832 14.159 -12.542 1.00 42.09 208 PRO A CA 1
ATOM 1596 C C . PRO A 1 208 ? 23.231 13.415 -13.748 1.00 42.09 208 PRO A C 1
ATOM 1598 O O . PRO A 1 208 ? 23.746 13.531 -14.858 1.00 42.09 208 PRO A O 1
ATOM 1601 N N . ILE A 1 209 ? 22.188 12.611 -13.548 1.00 50.22 209 ILE A N 1
ATOM 1602 C CA . ILE A 1 209 ? 21.521 11.896 -14.637 1.00 50.22 209 ILE A CA 1
ATOM 1603 C C . ILE A 1 209 ? 20.346 12.781 -15.034 1.00 50.22 209 ILE A C 1
ATOM 1605 O O . ILE A 1 209 ? 19.500 13.054 -14.197 1.00 50.22 209 ILE A O 1
ATOM 1609 N N . ASP A 1 210 ? 20.291 13.272 -16.267 1.00 46.47 210 ASP A N 1
ATOM 1610 C CA . ASP A 1 210 ? 19.187 14.097 -16.785 1.00 46.47 210 ASP A CA 1
ATOM 1611 C C . ASP A 1 210 ? 17.886 13.274 -16.932 1.00 46.47 210 ASP A C 1
ATOM 1613 O O . ASP A 1 210 ? 17.362 13.033 -18.016 1.00 46.47 210 ASP A O 1
ATOM 1617 N N . ARG A 1 211 ? 17.428 12.702 -15.820 1.00 52.34 211 ARG A N 1
ATOM 1618 C CA . ARG A 1 211 ? 16.225 11.901 -15.665 1.00 52.34 211 ARG A CA 1
ATOM 1619 C C . ARG A 1 211 ? 15.564 12.380 -14.392 1.00 52.34 211 ARG A C 1
ATOM 1621 O O . ARG A 1 211 ? 16.106 12.252 -13.294 1.00 52.34 211 ARG A O 1
ATOM 1628 N N . SER A 1 212 ? 14.397 12.970 -14.550 1.00 53.34 212 SER A N 1
ATOM 1629 C CA . SER A 1 212 ? 13.567 13.299 -13.418 1.00 53.34 212 SER A CA 1
ATOM 1630 C C . SER A 1 212 ? 12.785 12.071 -12.971 1.00 53.34 212 SER A C 1
ATOM 1632 O O . SER A 1 212 ? 12.282 11.302 -13.790 1.00 53.34 212 SER A O 1
ATOM 1634 N N . ILE A 1 213 ? 12.707 11.870 -11.659 1.00 61.03 213 ILE A N 1
ATOM 1635 C CA . ILE A 1 213 ? 11.789 10.892 -11.085 1.00 61.03 213 ILE A CA 1
ATOM 1636 C C . ILE A 1 213 ? 10.583 11.701 -10.623 1.00 61.03 213 ILE A C 1
ATOM 1638 O O . ILE A 1 213 ? 10.700 12.610 -9.796 1.00 61.03 213 ILE A O 1
ATOM 1642 N N . THR A 1 214 ? 9.431 11.434 -11.227 1.00 68.06 214 THR A N 1
ATOM 1643 C CA . THR A 1 214 ? 8.157 11.846 -10.643 1.00 68.06 214 THR A CA 1
ATOM 1644 C C . THR A 1 214 ? 7.838 10.818 -9.571 1.00 68.06 214 THR A C 1
ATOM 1646 O O . THR A 1 214 ? 7.762 9.630 -9.862 1.00 68.06 214 THR A O 1
ATOM 1649 N N . GLU A 1 215 ? 7.721 11.264 -8.330 1.00 80.69 215 GLU A N 1
ATOM 1650 C CA . GLU A 1 215 ? 7.229 10.439 -7.233 1.00 80.69 215 GLU A CA 1
ATOM 1651 C C . GLU A 1 215 ? 5.828 10.932 -6.893 1.00 80.69 215 GLU A C 1
ATOM 1653 O O . GLU A 1 215 ? 5.545 12.130 -6.925 1.00 80.69 215 GLU A O 1
ATOM 1658 N N . ASP A 1 216 ? 4.944 10.004 -6.585 1.00 87.69 216 ASP A N 1
ATOM 1659 C CA . ASP A 1 216 ? 3.658 10.293 -5.993 1.00 87.69 216 ASP A CA 1
ATOM 1660 C C . ASP A 1 216 ? 3.789 10.249 -4.470 1.00 87.69 216 ASP A C 1
ATOM 1662 O O . ASP A 1 216 ? 4.577 9.484 -3.915 1.00 87.69 216 ASP A O 1
ATOM 1666 N N . SER A 1 217 ? 3.019 11.089 -3.788 1.00 93.38 217 SER A N 1
ATOM 1667 C CA . SER A 1 217 ? 2.907 11.080 -2.335 1.00 93.38 217 SER A CA 1
ATOM 1668 C C . SER A 1 217 ? 1.691 10.257 -1.931 1.00 93.38 217 SER A C 1
ATOM 1670 O O . SER A 1 217 ? 0.550 10.672 -2.159 1.00 93.38 217 SER A O 1
ATOM 1672 N N . ASP A 1 218 ? 1.935 9.095 -1.334 1.00 96.81 218 ASP A N 1
ATOM 1673 C CA . ASP A 1 218 ? 0.915 8.142 -0.910 1.00 96.81 218 ASP A CA 1
ATOM 1674 C C . ASP A 1 218 ? 0.789 8.149 0.610 1.00 96.81 218 ASP A C 1
ATOM 1676 O O . ASP A 1 218 ? 1.778 8.178 1.342 1.00 96.81 218 ASP A O 1
ATOM 1680 N N . ALA A 1 219 ? -0.442 8.112 1.1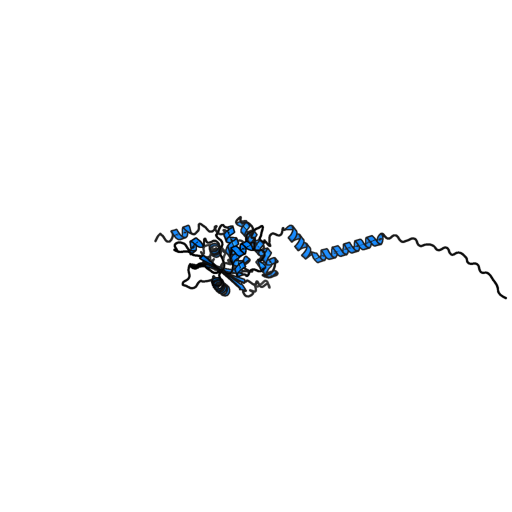09 1.00 97.62 219 ALA A N 1
ATOM 1681 C CA . ALA A 1 219 ? -0.694 8.060 2.539 1.00 97.62 219 ALA A CA 1
ATOM 1682 C C . ALA A 1 219 ? -1.877 7.164 2.875 1.00 97.62 219 ALA A C 1
ATOM 1684 O O . ALA A 1 219 ? -2.872 7.123 2.146 1.00 97.62 219 ALA A O 1
ATOM 1685 N N . MET A 1 220 ? -1.807 6.529 4.041 1.00 97.94 220 MET A N 1
ATOM 1686 C CA . MET A 1 220 ? -2.888 5.731 4.597 1.00 97.94 220 MET A CA 1
ATOM 1687 C C . MET A 1 220 ? -3.045 5.988 6.093 1.00 97.94 220 MET A C 1
ATOM 1689 O O . MET A 1 220 ? -2.093 6.298 6.805 1.00 97.94 220 MET A O 1
ATOM 1693 N N . ILE A 1 221 ? -4.281 5.886 6.570 1.00 95.75 221 ILE A N 1
ATOM 1694 C CA . ILE A 1 221 ? -4.622 5.977 7.983 1.00 95.75 221 ILE A CA 1
ATOM 1695 C C . ILE A 1 221 ? -5.717 4.984 8.340 1.00 95.75 221 ILE A C 1
ATOM 1697 O O . ILE A 1 221 ? -6.687 4.818 7.601 1.00 95.75 221 ILE A O 1
ATOM 1701 N N . VAL A 1 222 ? -5.575 4.361 9.503 1.00 93.69 222 VAL A N 1
ATOM 1702 C CA . VAL A 1 222 ? -6.529 3.422 10.082 1.00 93.69 222 VAL A CA 1
ATOM 1703 C C . VAL A 1 222 ? -6.899 3.889 11.480 1.00 93.69 222 VAL A C 1
ATOM 1705 O O . VAL A 1 222 ? -6.039 4.272 12.271 1.00 93.69 222 VAL A O 1
ATOM 1708 N N . THR A 1 223 ? -8.187 3.849 11.795 1.00 90.88 223 THR A N 1
ATOM 1709 C CA . THR A 1 223 ? -8.701 4.059 13.152 1.00 90.88 223 THR A CA 1
ATOM 1710 C C . THR A 1 223 ? -9.957 3.211 13.362 1.00 90.88 223 THR A C 1
ATOM 1712 O O . THR A 1 223 ? -10.318 2.394 12.511 1.00 90.88 223 THR A O 1
ATOM 1715 N N . ALA A 1 224 ? -10.634 3.401 14.490 1.00 88.12 224 ALA A N 1
ATOM 1716 C CA . ALA A 1 224 ? -11.899 2.759 14.785 1.00 88.12 224 ALA A CA 1
ATOM 1717 C C . ALA A 1 224 ? -12.967 3.753 15.239 1.00 88.12 224 ALA A C 1
ATOM 1719 O O . ALA A 1 224 ? -12.669 4.767 15.872 1.00 88.12 224 ALA A O 1
ATOM 1720 N N . VAL A 1 225 ? -14.221 3.425 14.934 1.00 86.75 225 VAL A N 1
ATOM 1721 C CA . VAL A 1 225 ? -15.406 4.214 15.290 1.00 86.75 225 VAL A CA 1
ATOM 1722 C C . VAL A 1 225 ? -16.485 3.326 15.902 1.00 86.75 225 VAL A C 1
ATOM 1724 O O . VAL A 1 225 ? -16.569 2.145 15.581 1.00 86.75 225 VAL A O 1
ATOM 1727 N N . GLU A 1 226 ? -17.321 3.890 16.771 1.00 85.88 226 GLU A N 1
ATOM 1728 C CA . GLU A 1 226 ? -18.427 3.163 17.420 1.00 85.88 226 GLU A CA 1
ATOM 1729 C C . GLU A 1 226 ? -19.655 3.019 16.512 1.00 85.88 226 GLU A C 1
ATOM 1731 O O . GLU A 1 226 ? -20.456 2.099 16.659 1.00 85.88 226 GLU A O 1
ATOM 1736 N N . GLN A 1 227 ? -19.811 3.936 15.556 1.00 86.31 227 GLN A N 1
ATOM 1737 C CA . GLN A 1 227 ? -20.946 3.939 14.640 1.00 86.31 227 GLN A CA 1
ATOM 1738 C C . GLN A 1 227 ? -20.635 3.119 13.385 1.00 86.31 227 GLN A C 1
ATOM 1740 O O . GLN A 1 227 ? -19.520 3.234 12.865 1.00 86.31 227 GLN A O 1
ATOM 1745 N N . PRO A 1 228 ? -21.606 2.347 12.858 1.00 89.94 228 PRO A N 1
ATOM 1746 C CA . PRO A 1 228 ? -21.447 1.645 11.593 1.00 89.94 228 PRO A CA 1
ATOM 1747 C C . PRO A 1 228 ? -20.998 2.611 10.484 1.00 89.94 228 PRO A C 1
ATOM 1749 O O . PRO A 1 228 ? -21.684 3.601 10.211 1.00 89.94 228 PRO A O 1
ATOM 1752 N N . PRO A 1 229 ? -19.840 2.374 9.850 1.00 92.50 229 PRO A N 1
ATOM 1753 C CA . PRO A 1 229 ? -19.313 3.284 8.850 1.00 92.50 229 PRO A CA 1
ATOM 1754 C C . PRO A 1 229 ? -19.955 3.045 7.484 1.00 92.50 229 PRO A C 1
ATOM 1756 O O . PRO A 1 229 ? -20.301 1.924 7.116 1.00 92.50 229 PRO A O 1
ATOM 1759 N N . HIS A 1 230 ? -20.031 4.105 6.683 1.00 96.31 230 HIS A N 1
ATOM 1760 C CA . HIS A 1 230 ? -20.328 3.991 5.260 1.00 96.31 230 HIS A CA 1
ATOM 1761 C C . HIS A 1 230 ? -19.022 3.836 4.472 1.00 96.31 230 HIS A C 1
ATOM 1763 O O . HIS A 1 230 ? -18.275 4.807 4.287 1.00 96.31 230 HIS A O 1
ATOM 1769 N N . TYR A 1 231 ? -18.748 2.621 3.998 1.00 98.12 231 TYR A N 1
ATOM 1770 C CA . TYR A 1 231 ? -17.579 2.354 3.167 1.00 98.12 231 TYR A CA 1
ATOM 1771 C C . TYR A 1 231 ? -17.805 2.799 1.719 1.00 98.12 231 TYR A C 1
ATOM 1773 O O . TYR A 1 231 ? -18.871 2.582 1.153 1.00 98.12 231 TYR A O 1
ATOM 1781 N N . VAL A 1 232 ? -16.793 3.426 1.118 1.00 98.38 232 VAL A N 1
ATOM 1782 C CA . VAL A 1 232 ? -16.806 3.808 -0.309 1.00 98.38 232 VAL A CA 1
ATOM 1783 C C . VAL A 1 232 ? -16.181 2.740 -1.204 1.00 98.38 232 VAL A C 1
ATOM 1785 O O . VAL A 1 232 ? -16.505 2.667 -2.382 1.00 98.38 232 VAL A O 1
ATOM 1788 N N . TYR A 1 233 ? -15.322 1.904 -0.624 1.00 98.62 233 TYR A N 1
ATOM 1789 C CA . TYR A 1 233 ? -14.753 0.711 -1.234 1.00 98.62 233 TYR A CA 1
ATOM 1790 C C . TYR A 1 233 ? -14.433 -0.290 -0.122 1.00 98.62 233 TYR A C 1
ATOM 1792 O O . TYR A 1 233 ? -14.006 0.108 0.966 1.00 98.62 233 TYR A O 1
ATOM 1800 N N . THR A 1 234 ? -14.683 -1.574 -0.355 1.00 98.69 234 THR A N 1
ATOM 1801 C CA . THR A 1 234 ? -14.599 -2.630 0.663 1.00 98.69 234 THR A CA 1
ATOM 1802 C C . THR A 1 234 ? -13.664 -3.747 0.238 1.00 98.69 234 THR A C 1
ATOM 1804 O O . THR A 1 234 ? -13.455 -4.001 -0.948 1.00 98.69 234 THR A O 1
ATOM 1807 N N . TRP A 1 235 ? -13.150 -4.490 1.216 1.00 98.44 235 TRP A N 1
ATOM 1808 C CA . TRP A 1 235 ? -12.361 -5.683 0.914 1.00 98.44 235 TRP A CA 1
ATOM 1809 C C . TRP A 1 235 ? -13.184 -6.762 0.202 1.00 98.44 235 TRP A C 1
ATOM 1811 O O . TRP A 1 235 ? -12.679 -7.438 -0.689 1.00 98.44 235 TRP A O 1
ATOM 1821 N N . ALA A 1 236 ? -14.474 -6.881 0.526 1.00 98.50 236 ALA A N 1
ATOM 1822 C CA . ALA A 1 236 ? -15.374 -7.798 -0.168 1.00 98.50 236 ALA A CA 1
ATOM 1823 C C . ALA A 1 236 ? -15.487 -7.477 -1.672 1.00 98.50 236 ALA A C 1
ATOM 1825 O O . ALA A 1 236 ? -15.460 -8.397 -2.489 1.00 98.50 236 ALA A O 1
ATOM 1826 N N . GLN A 1 237 ? -15.551 -6.190 -2.041 1.00 98.44 237 GLN A N 1
ATOM 1827 C CA . GLN A 1 237 ? -15.509 -5.761 -3.445 1.00 98.44 237 GLN A CA 1
ATOM 1828 C C . GLN A 1 237 ? -14.177 -6.139 -4.101 1.00 98.44 237 GLN A C 1
ATOM 1830 O O . GLN A 1 237 ? -14.184 -6.803 -5.133 1.00 98.44 237 GLN A O 1
ATOM 1835 N N . ALA A 1 238 ? -13.044 -5.836 -3.460 1.00 98.56 238 ALA A N 1
ATOM 1836 C CA . ALA A 1 238 ? -11.725 -6.205 -3.980 1.00 98.56 238 ALA A CA 1
ATOM 1837 C C . ALA A 1 238 ? -11.578 -7.720 -4.227 1.00 98.56 238 ALA A C 1
ATOM 1839 O O . ALA A 1 238 ? -11.057 -8.145 -5.259 1.00 98.56 238 ALA A O 1
ATOM 1840 N N . VAL A 1 239 ? -12.075 -8.559 -3.311 1.00 98.50 239 VAL A N 1
ATOM 1841 C CA . VAL A 1 239 ? -12.074 -10.025 -3.465 1.00 98.50 239 VAL A CA 1
ATOM 1842 C C . VAL A 1 239 ? -12.987 -10.470 -4.608 1.00 98.50 239 VAL A C 1
ATOM 1844 O O . VAL A 1 239 ? -12.608 -11.353 -5.382 1.00 98.50 239 VAL A O 1
ATOM 1847 N N . ALA A 1 240 ? -14.169 -9.863 -4.751 1.00 98.00 240 ALA A N 1
ATOM 1848 C CA . ALA A 1 240 ? -15.062 -10.133 -5.878 1.00 98.00 240 ALA A CA 1
ATOM 1849 C C . ALA A 1 240 ? -14.403 -9.782 -7.227 1.00 98.00 240 ALA A C 1
ATOM 1851 O O . ALA A 1 240 ? -14.610 -10.486 -8.215 1.00 98.00 240 ALA A O 1
ATOM 1852 N N . GLU A 1 241 ? -13.546 -8.761 -7.240 1.00 97.69 241 GLU A N 1
ATOM 1853 C CA . GLU A 1 241 ? -12.745 -8.320 -8.389 1.00 97.69 241 GLU A CA 1
ATOM 1854 C C . GLU A 1 241 ? -11.460 -9.153 -8.606 1.00 97.69 241 GLU A C 1
ATOM 1856 O O . GLU A 1 241 ? -10.759 -8.992 -9.613 1.00 97.69 241 GLU A O 1
ATOM 1861 N N . GLY A 1 242 ? -11.165 -10.087 -7.695 1.00 98.06 242 GLY A N 1
ATOM 1862 C CA . GLY A 1 242 ? -10.110 -11.093 -7.825 1.00 98.06 242 GLY A CA 1
ATOM 1863 C C . GLY A 1 242 ? -8.901 -10.917 -6.903 1.00 98.06 242 GLY A C 1
ATOM 1864 O O . GLY A 1 242 ? -7.975 -11.725 -7.003 1.00 98.06 242 GLY A O 1
ATOM 1865 N N . ALA A 1 243 ? -8.890 -9.926 -6.004 1.00 98.25 243 ALA A N 1
ATOM 1866 C CA . ALA A 1 243 ? -7.781 -9.712 -5.071 1.00 98.25 243 ALA A CA 1
ATOM 1867 C C . ALA A 1 243 ? -7.408 -11.002 -4.318 1.00 98.25 243 ALA A C 1
ATOM 1869 O O . ALA A 1 243 ? -8.262 -11.680 -3.743 1.00 98.25 243 ALA A O 1
ATOM 1870 N N . GLY A 1 244 ? -6.119 -11.344 -4.323 1.00 96.69 244 GLY A N 1
ATOM 1871 C CA . GLY A 1 244 ? -5.544 -12.440 -3.540 1.00 96.69 244 GLY A CA 1
ATOM 1872 C C . GLY A 1 244 ? -5.800 -13.840 -4.100 1.00 96.69 244 GLY A C 1
ATOM 1873 O O . GLY A 1 244 ? -5.314 -14.818 -3.537 1.00 96.69 244 GLY A O 1
ATOM 1874 N N . SER A 1 245 ? -6.528 -13.969 -5.211 1.00 96.25 245 SER A N 1
ATOM 1875 C CA . SER A 1 245 ? -6.850 -15.264 -5.810 1.00 96.25 245 SER A CA 1
ATOM 1876 C C . SER A 1 245 ? -5.982 -15.549 -7.031 1.00 96.25 245 SER A C 1
ATOM 1878 O O . SER A 1 245 ? -6.075 -14.842 -8.028 1.00 96.25 245 SER A O 1
ATOM 1880 N N . ALA A 1 246 ? -5.232 -16.653 -7.022 1.00 93.44 246 ALA A N 1
ATOM 1881 C CA . ALA A 1 246 ? -4.519 -17.117 -8.216 1.00 93.44 246 ALA A CA 1
ATOM 1882 C C . ALA A 1 246 ? -5.460 -17.474 -9.384 1.00 93.44 246 ALA A C 1
ATOM 1884 O O . ALA A 1 246 ? -5.086 -17.351 -10.547 1.00 93.44 246 ALA A O 1
ATOM 1885 N N . ALA A 1 247 ? -6.688 -17.906 -9.078 1.00 94.56 247 ALA A N 1
ATOM 1886 C CA . ALA A 1 247 ? -7.679 -18.296 -10.078 1.00 94.56 247 ALA A CA 1
ATOM 1887 C C . ALA A 1 247 ? -8.442 -17.093 -10.656 1.00 94.56 247 ALA A C 1
ATOM 1889 O O . ALA A 1 247 ? -8.719 -17.043 -11.854 1.00 94.56 247 ALA A O 1
ATOM 1890 N N . LYS A 1 248 ? -8.807 -16.125 -9.805 1.00 94.94 248 LYS A N 1
ATOM 1891 C CA . LYS A 1 248 ? -9.654 -14.987 -10.201 1.00 94.94 248 LYS A CA 1
ATOM 1892 C C . LYS A 1 248 ? -8.869 -13.707 -10.459 1.00 94.94 248 LYS A C 1
ATOM 1894 O O . LYS A 1 248 ? -9.283 -12.927 -11.310 1.00 94.94 248 LYS A O 1
ATOM 1899 N N . GLY A 1 249 ? -7.767 -13.500 -9.752 1.00 95.19 249 GLY A N 1
ATOM 1900 C CA . GLY A 1 249 ? -6.941 -12.305 -9.833 1.00 95.19 249 GLY A CA 1
ATOM 1901 C C . GLY A 1 249 ? -5.997 -12.293 -11.025 1.00 95.19 249 GLY A C 1
ATOM 1902 O O . GLY A 1 249 ? -6.076 -13.109 -11.948 1.00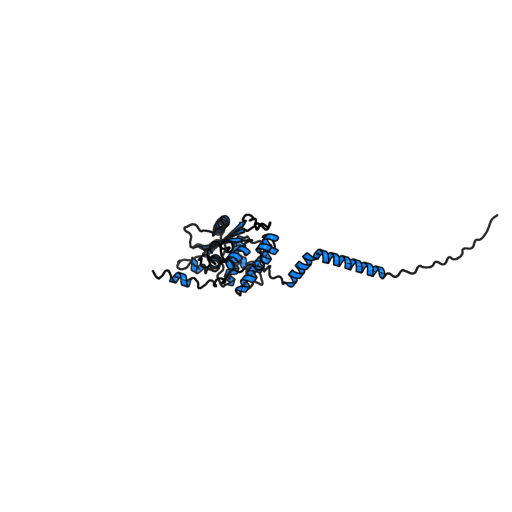 95.19 249 GLY A O 1
ATOM 1903 N N . TRP A 1 250 ? -5.098 -11.320 -10.995 1.00 95.56 250 TRP A N 1
ATOM 1904 C CA . TRP A 1 250 ? -4.124 -11.043 -12.031 1.00 95.56 250 TRP A CA 1
ATOM 1905 C C . TRP A 1 250 ? -2.767 -10.741 -11.404 1.00 95.56 250 TRP A C 1
ATOM 1907 O O . TRP A 1 250 ? -2.640 -9.865 -10.554 1.00 95.56 250 TRP A O 1
ATOM 1917 N N . ASN A 1 251 ? -1.741 -11.467 -11.837 1.00 96.81 251 ASN A N 1
ATOM 1918 C CA . ASN A 1 251 ? -0.360 -11.127 -11.538 1.00 96.81 251 ASN A CA 1
ATOM 1919 C C . ASN A 1 251 ? 0.317 -10.691 -12.853 1.00 96.81 251 ASN A C 1
ATOM 1921 O O . ASN A 1 251 ? 0.575 -11.550 -13.703 1.00 96.81 251 ASN A O 1
ATOM 1925 N N . PRO A 1 252 ? 0.602 -9.388 -13.050 1.00 93.75 252 PRO A N 1
ATOM 1926 C CA . PRO A 1 252 ? 1.283 -8.901 -14.253 1.00 93.75 252 PRO A CA 1
ATOM 1927 C C . PRO A 1 252 ? 2.699 -9.468 -14.434 1.00 93.75 252 PRO A C 1
ATOM 1929 O O . PRO A 1 252 ? 3.180 -9.552 -15.559 1.00 93.75 252 PRO A O 1
ATOM 1932 N N . ALA A 1 253 ? 3.361 -9.885 -13.354 1.00 92.81 253 ALA A N 1
ATOM 1933 C CA . ALA A 1 253 ? 4.700 -10.463 -13.368 1.00 92.81 253 ALA A CA 1
ATOM 1934 C C . ALA A 1 253 ? 4.726 -11.984 -13.620 1.00 92.81 253 ALA A C 1
ATOM 1936 O O . ALA A 1 253 ? 5.809 -12.538 -13.811 1.00 92.81 253 ALA A O 1
ATOM 1937 N N . ALA A 1 254 ? 3.571 -12.664 -13.659 1.00 84.75 254 ALA A N 1
ATOM 1938 C CA . ALA A 1 254 ? 3.480 -14.119 -13.816 1.00 84.75 254 ALA A CA 1
ATOM 1939 C C . ALA A 1 254 ? 3.760 -14.628 -15.245 1.00 84.75 254 ALA A C 1
ATOM 1941 O O . ALA A 1 254 ? 3.684 -15.835 -15.486 1.00 84.75 254 ALA A O 1
ATOM 1942 N N . VAL A 1 255 ? 4.096 -13.749 -16.198 1.00 63.12 255 VAL A N 1
ATOM 1943 C CA . VAL A 1 255 ? 4.484 -14.172 -17.550 1.00 63.12 255 VAL A CA 1
ATOM 1944 C C . VAL A 1 255 ? 5.759 -15.033 -17.464 1.00 63.12 255 VAL A C 1
ATOM 1946 O O . VAL A 1 255 ? 6.753 -14.602 -16.876 1.00 63.12 255 VAL A O 1
ATOM 1949 N N . PRO A 1 256 ? 5.772 -16.254 -18.031 1.00 53.41 256 PRO A N 1
ATOM 1950 C CA . PRO A 1 256 ? 6.956 -17.106 -18.019 1.00 53.41 256 PRO A CA 1
ATOM 1951 C C . PRO A 1 256 ? 8.144 -16.421 -18.714 1.00 53.41 256 PRO A C 1
ATOM 1953 O O . PRO A 1 256 ? 8.012 -15.985 -19.859 1.00 53.41 256 PRO A O 1
ATOM 1956 N N . ARG A 1 257 ? 9.322 -16.411 -18.064 1.00 52.38 257 ARG A N 1
ATOM 1957 C CA . ARG A 1 257 ? 10.597 -15.872 -18.602 1.00 52.38 257 ARG A CA 1
ATOM 1958 C C . ARG A 1 257 ? 10.867 -16.173 -20.093 1.00 52.38 257 ARG A C 1
ATOM 1960 O O . ARG A 1 257 ? 11.307 -15.256 -20.781 1.00 52.38 257 ARG A O 1
ATOM 1967 N N . PRO A 1 258 ? 10.563 -17.371 -20.642 1.00 49.44 258 PRO A N 1
ATOM 1968 C CA . PRO A 1 258 ? 10.824 -17.660 -22.056 1.00 49.44 258 PRO A CA 1
ATOM 1969 C C . PRO A 1 258 ? 10.035 -16.782 -23.041 1.00 49.44 258 PRO A C 1
ATOM 1971 O O . PRO A 1 258 ? 10.526 -16.467 -24.121 1.00 49.44 258 PRO A O 1
ATOM 1974 N N . LEU A 1 259 ? 8.813 -16.368 -22.687 1.00 52.84 259 LEU A N 1
ATOM 1975 C CA . LEU A 1 259 ? 7.965 -15.552 -23.565 1.00 52.84 259 LEU A CA 1
ATOM 1976 C C . LEU A 1 259 ? 8.341 -14.065 -23.512 1.00 52.84 259 LEU A C 1
ATOM 1978 O O . LEU A 1 259 ? 8.190 -13.360 -24.509 1.00 52.84 259 LEU A O 1
ATOM 1982 N N . GLU A 1 260 ? 8.882 -13.592 -22.388 1.00 55.16 260 GLU A N 1
ATOM 1983 C CA . GLU A 1 260 ? 9.424 -12.235 -22.273 1.00 55.16 260 GLU A CA 1
ATOM 1984 C C . GLU A 1 260 ? 10.760 -12.076 -22.997 1.00 55.16 260 GLU A C 1
ATOM 1986 O O . GLU A 1 260 ? 10.950 -11.067 -23.675 1.00 55.16 260 GLU A O 1
ATOM 1991 N N . GLU A 1 261 ? 11.665 -13.055 -22.908 1.00 53.00 261 GLU A N 1
ATOM 1992 C CA . GLU A 1 261 ? 12.912 -13.050 -23.683 1.00 53.00 261 GLU A CA 1
ATOM 1993 C C . GLU A 1 261 ? 12.610 -13.074 -25.182 1.00 53.00 261 GLU A C 1
ATOM 1995 O O . GLU A 1 261 ? 13.129 -12.238 -25.918 1.00 53.00 261 GLU A O 1
ATOM 2000 N N . ALA A 1 262 ? 11.683 -13.932 -25.624 1.00 55.84 262 ALA A N 1
ATOM 2001 C CA . ALA A 1 262 ? 11.239 -13.965 -27.013 1.00 55.84 262 ALA A CA 1
ATOM 2002 C C . ALA A 1 262 ? 10.592 -12.638 -27.441 1.00 55.84 262 ALA A C 1
ATOM 2004 O O . ALA A 1 262 ? 10.960 -12.080 -28.469 1.00 55.84 262 ALA A O 1
ATOM 2005 N N . GLY A 1 263 ? 9.669 -12.079 -26.653 1.00 55.84 263 GLY A N 1
ATOM 2006 C CA . GLY A 1 263 ? 9.004 -10.815 -26.986 1.00 55.84 263 GLY A CA 1
ATOM 2007 C C . GLY A 1 263 ? 9.947 -9.609 -26.978 1.00 55.84 263 GLY A C 1
ATOM 2008 O O . GLY A 1 263 ? 9.817 -8.699 -27.797 1.00 55.84 263 GLY A O 1
ATOM 2009 N N . THR A 1 264 ? 10.921 -9.584 -26.072 1.00 58.97 264 THR A N 1
ATOM 2010 C CA . THR A 1 264 ? 11.909 -8.502 -25.975 1.00 58.97 264 THR A CA 1
ATOM 2011 C C . THR A 1 264 ? 12.959 -8.626 -27.070 1.00 58.97 264 THR A C 1
ATOM 2013 O O . THR A 1 264 ? 13.258 -7.619 -27.708 1.00 58.97 264 THR A O 1
ATOM 2016 N N . TRP A 1 265 ? 13.422 -9.844 -27.375 1.00 65.00 265 TRP A N 1
ATOM 2017 C CA . TRP A 1 265 ? 14.279 -10.143 -28.524 1.00 65.00 265 TRP A CA 1
ATOM 2018 C C . TRP A 1 265 ? 13.593 -9.782 -29.844 1.00 65.00 265 TRP A C 1
ATOM 2020 O O . TRP A 1 265 ? 14.169 -9.041 -30.632 1.00 65.00 265 TRP A O 1
ATOM 2030 N N . ILE A 1 266 ? 12.333 -10.189 -30.047 1.00 62.19 266 ILE A N 1
ATOM 2031 C CA . ILE A 1 266 ? 11.549 -9.840 -31.243 1.00 62.19 266 ILE A CA 1
ATOM 2032 C C . ILE A 1 266 ? 11.399 -8.322 -31.371 1.00 62.19 266 ILE A C 1
ATOM 2034 O O . ILE A 1 266 ? 11.540 -7.801 -32.468 1.00 62.19 266 ILE A O 1
ATOM 2038 N N . ARG A 1 267 ? 11.139 -7.587 -30.281 1.00 68.81 267 ARG A N 1
ATOM 2039 C CA . ARG A 1 267 ? 11.007 -6.118 -30.330 1.00 68.81 267 ARG A CA 1
ATOM 2040 C C . ARG A 1 267 ? 12.330 -5.409 -30.617 1.00 68.81 267 ARG A C 1
ATOM 2042 O O . ARG A 1 267 ? 12.340 -4.456 -31.389 1.00 68.81 267 ARG A O 1
ATOM 2049 N N . THR A 1 268 ? 13.432 -5.874 -30.033 1.00 69.75 268 THR A N 1
ATOM 2050 C CA . THR A 1 268 ? 14.771 -5.298 -30.270 1.00 69.75 268 THR A CA 1
ATOM 2051 C C . THR A 1 268 ? 15.315 -5.635 -31.654 1.00 69.75 268 THR A C 1
ATOM 2053 O O . THR A 1 268 ? 15.939 -4.785 -32.278 1.00 69.75 268 THR A O 1
ATOM 2056 N N . HIS A 1 269 ? 15.006 -6.822 -32.171 1.00 68.06 269 HIS A N 1
ATOM 2057 C CA . HIS A 1 269 ? 15.470 -7.315 -33.468 1.00 68.06 269 HIS A CA 1
ATOM 2058 C C . HIS A 1 269 ? 14.368 -7.264 -34.533 1.00 68.06 269 HIS A C 1
ATOM 2060 O O . HIS A 1 269 ? 14.490 -7.894 -35.577 1.00 68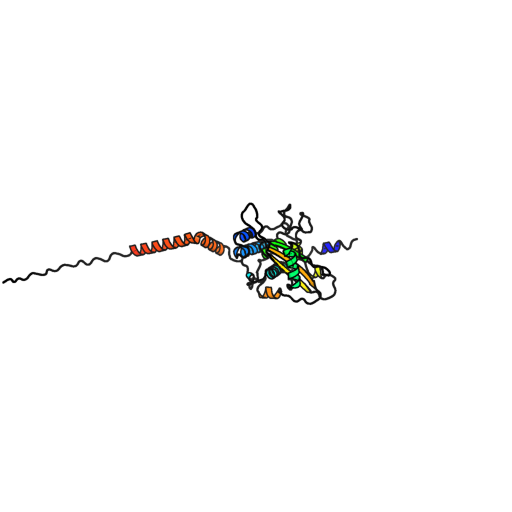.06 269 HIS A O 1
ATOM 2066 N N . ALA A 1 270 ? 13.283 -6.508 -34.315 1.00 67.44 270 ALA A N 1
ATOM 2067 C CA . ALA A 1 270 ? 12.142 -6.455 -35.236 1.00 67.44 270 ALA A CA 1
ATOM 2068 C C . ALA A 1 270 ? 12.569 -6.040 -36.652 1.00 67.44 270 ALA A C 1
ATOM 2070 O O . ALA A 1 270 ? 12.046 -6.549 -37.642 1.00 67.44 270 ALA A O 1
ATOM 2071 N N . ARG A 1 271 ? 13.558 -5.140 -36.742 1.00 70.44 271 ARG A N 1
ATOM 2072 C CA . ARG A 1 271 ? 14.181 -4.733 -38.006 1.00 70.44 271 ARG A CA 1
ATOM 2073 C C . ARG A 1 271 ? 14.975 -5.872 -38.642 1.00 70.44 271 ARG A C 1
ATOM 2075 O O . ARG A 1 271 ? 14.778 -6.131 -39.822 1.00 70.44 271 ARG A O 1
ATOM 2082 N N . ASP A 1 272 ? 15.793 -6.581 -37.874 1.00 72.31 272 ASP A N 1
ATOM 2083 C CA . ASP A 1 272 ? 16.613 -7.687 -38.383 1.00 72.31 272 ASP A CA 1
ATOM 2084 C C . ASP A 1 272 ? 15.757 -8.886 -38.812 1.00 72.31 272 ASP A C 1
ATOM 2086 O O . ASP A 1 272 ? 16.011 -9.500 -39.846 1.00 72.31 272 ASP A O 1
ATOM 2090 N N . VAL A 1 273 ? 14.679 -9.168 -38.077 1.00 68.50 273 VAL A N 1
ATOM 2091 C CA . VAL A 1 273 ? 13.682 -10.187 -38.423 1.00 68.50 273 VAL A CA 1
ATOM 2092 C C . VAL A 1 273 ? 12.948 -9.807 -39.710 1.00 68.50 273 VAL A C 1
ATOM 2094 O O . VAL A 1 273 ? 12.817 -10.639 -40.606 1.00 68.50 273 VAL A O 1
ATOM 2097 N N . LEU A 1 274 ? 12.511 -8.551 -39.850 1.00 72.31 274 LEU A N 1
ATOM 2098 C CA . LEU A 1 274 ? 11.841 -8.074 -41.062 1.00 72.31 274 LEU A CA 1
ATOM 2099 C C . LEU A 1 274 ? 12.774 -8.128 -42.282 1.00 72.31 274 LEU A C 1
ATOM 2101 O O . LEU A 1 274 ? 12.368 -8.595 -43.346 1.00 72.31 274 LEU A O 1
ATOM 2105 N N . VAL A 1 275 ? 14.033 -7.709 -42.123 1.00 72.06 275 VAL A N 1
ATOM 2106 C CA . VAL A 1 275 ? 15.062 -7.800 -43.169 1.00 72.06 275 VAL A CA 1
ATOM 2107 C C . VAL A 1 275 ? 15.323 -9.261 -43.539 1.00 72.06 275 VAL A C 1
ATOM 2109 O O . VAL A 1 275 ? 15.320 -9.594 -44.723 1.00 72.06 275 VAL A O 1
ATOM 2112 N N . GLY A 1 276 ? 15.465 -10.153 -42.556 1.00 69.88 276 GLY A N 1
ATOM 2113 C CA . GLY A 1 276 ? 15.639 -11.587 -42.786 1.00 69.88 276 GLY A CA 1
ATOM 2114 C C . GLY A 1 276 ? 14.481 -12.208 -43.571 1.00 69.88 276 GLY A C 1
ATOM 2115 O O . GLY A 1 276 ? 14.712 -12.913 -44.552 1.00 69.88 276 GLY A O 1
ATOM 2116 N N . VAL A 1 277 ? 13.232 -11.893 -43.212 1.00 76.88 277 VAL A N 1
ATOM 2117 C CA . VAL A 1 277 ? 12.032 -12.373 -43.925 1.00 76.88 277 VAL A CA 1
ATOM 2118 C C . VAL A 1 277 ? 11.990 -11.861 -45.367 1.00 76.88 277 VAL A C 1
ATOM 2120 O O . VAL A 1 277 ? 11.693 -12.632 -46.281 1.00 76.88 277 VAL A O 1
ATOM 2123 N N . ILE A 1 278 ? 12.333 -10.591 -45.600 1.00 74.81 278 ILE A N 1
ATOM 2124 C CA . ILE A 1 278 ? 12.386 -10.009 -46.950 1.00 74.81 278 ILE A CA 1
ATOM 2125 C C . ILE A 1 278 ? 13.469 -10.692 -47.795 1.00 74.81 278 ILE A C 1
ATOM 2127 O O . ILE A 1 278 ? 13.209 -11.061 -48.941 1.00 74.81 278 ILE A O 1
ATOM 2131 N N . VAL A 1 279 ? 14.664 -10.907 -47.239 1.00 73.25 279 VAL A N 1
ATOM 2132 C CA . VAL A 1 279 ? 15.781 -11.559 -47.940 1.00 73.25 279 VAL A CA 1
ATOM 2133 C C . VAL A 1 279 ? 15.441 -13.008 -48.290 1.00 73.25 279 VAL A C 1
ATOM 2135 O O . VAL A 1 279 ? 15.627 -13.419 -49.435 1.00 73.25 279 VAL A O 1
ATOM 2138 N N . VAL A 1 280 ? 14.876 -13.773 -47.353 1.00 75.38 280 VAL A N 1
ATOM 2139 C CA . VAL A 1 280 ? 14.444 -15.159 -47.602 1.00 75.38 280 VAL A CA 1
ATOM 2140 C C . VAL A 1 280 ? 13.321 -15.208 -48.644 1.00 75.38 280 VAL A C 1
ATOM 2142 O O . VAL A 1 280 ? 13.370 -16.031 -49.560 1.00 75.38 280 VAL A O 1
ATOM 2145 N N . GLY A 1 281 ? 12.348 -14.295 -48.571 1.00 72.31 281 GLY A N 1
ATOM 2146 C CA . GLY A 1 281 ? 11.284 -14.175 -49.571 1.00 72.31 281 GLY A CA 1
ATOM 2147 C C . GLY A 1 281 ? 11.817 -13.860 -50.974 1.00 72.31 281 GLY A C 1
ATOM 2148 O O . GLY A 1 281 ? 11.388 -14.469 -51.956 1.00 72.31 281 GLY A O 1
ATOM 2149 N N . LEU A 1 282 ? 12.805 -12.966 -51.081 1.00 68.75 282 LEU A N 1
ATOM 2150 C CA . LEU A 1 282 ? 13.470 -12.637 -52.345 1.00 68.75 282 LEU A CA 1
ATOM 2151 C C . LEU A 1 282 ? 14.282 -13.816 -52.902 1.00 68.75 282 LEU A C 1
ATOM 2153 O O . LEU A 1 282 ? 14.231 -14.065 -54.107 1.00 68.75 282 LEU A O 1
ATOM 2157 N N . LEU A 1 283 ? 14.972 -14.578 -52.049 1.00 69.81 283 LEU A N 1
ATOM 2158 C CA . LEU A 1 283 ? 15.715 -15.780 -52.451 1.00 69.81 283 LEU A CA 1
ATOM 2159 C C . LEU A 1 283 ? 14.786 -16.913 -52.926 1.00 69.81 283 LEU A C 1
ATOM 2161 O O . LEU A 1 283 ? 15.080 -17.594 -53.909 1.00 69.81 283 LEU A O 1
ATOM 2165 N N . ALA A 1 284 ? 13.623 -17.088 -52.296 1.00 68.00 284 ALA A N 1
ATOM 2166 C CA . ALA A 1 284 ? 12.615 -18.048 -52.754 1.00 68.00 284 ALA A CA 1
ATOM 2167 C C . ALA A 1 284 ? 12.013 -17.654 -54.123 1.00 68.00 284 ALA A C 1
ATOM 2169 O O . ALA A 1 284 ? 11.757 -18.505 -54.985 1.00 68.00 284 ALA A O 1
ATOM 2170 N N . LEU A 1 285 ? 11.834 -16.351 -54.369 1.00 63.44 285 LEU A N 1
ATOM 2171 C CA . LEU A 1 285 ? 11.358 -15.811 -55.648 1.00 63.44 285 LEU A CA 1
ATOM 2172 C C . LEU A 1 285 ? 12.387 -15.945 -56.786 1.00 63.44 285 LEU A C 1
ATOM 2174 O O . LEU A 1 285 ? 12.009 -16.135 -57.945 1.00 63.44 285 LEU A O 1
ATOM 2178 N N . THR A 1 286 ? 13.687 -15.871 -56.495 1.00 61.34 286 THR A N 1
ATOM 2179 C CA . THR A 1 286 ? 14.738 -16.080 -57.505 1.00 61.34 286 THR A CA 1
ATOM 2180 C C . THR A 1 286 ? 14.950 -17.562 -57.815 1.00 61.34 286 THR A C 1
ATOM 2182 O O . THR A 1 286 ? 15.079 -17.916 -58.991 1.00 61.34 286 THR A O 1
ATOM 2185 N N . ALA A 1 287 ? 14.862 -18.443 -56.814 1.00 60.47 287 ALA A N 1
ATOM 2186 C CA . ALA A 1 287 ? 14.927 -19.895 -57.005 1.00 60.47 287 ALA A CA 1
ATOM 2187 C C . ALA A 1 287 ? 13.772 -20.423 -57.881 1.00 60.47 287 ALA A C 1
ATOM 2189 O O . ALA A 1 287 ? 13.979 -21.222 -58.797 1.00 60.47 287 ALA A O 1
ATOM 2190 N N . THR A 1 288 ? 12.554 -19.909 -57.689 1.00 57.91 288 THR A N 1
ATOM 2191 C CA . THR A 1 288 ? 11.394 -20.260 -58.532 1.00 57.91 288 THR A CA 1
ATOM 2192 C C . THR A 1 288 ? 11.495 -19.715 -59.963 1.00 57.91 288 THR A C 1
ATOM 2194 O O . THR A 1 288 ? 10.955 -20.322 -60.892 1.00 57.91 288 THR A O 1
ATOM 2197 N N . ARG A 1 289 ? 12.235 -18.620 -60.192 1.00 57.88 289 ARG A N 1
ATOM 2198 C CA . ARG A 1 289 ? 12.528 -18.112 -61.546 1.00 57.88 289 ARG A CA 1
ATOM 2199 C C . ARG A 1 289 ? 13.581 -18.941 -62.285 1.00 57.88 289 ARG A C 1
ATOM 2201 O O . ARG A 1 289 ? 13.430 -19.128 -63.490 1.00 57.88 289 ARG A O 1
ATOM 2208 N N . GLN A 1 290 ? 14.588 -19.481 -61.597 1.00 55.88 290 GLN A N 1
ATOM 2209 C CA . GLN A 1 290 ? 15.615 -20.336 -62.215 1.00 55.88 290 GLN A CA 1
ATOM 2210 C C . GLN A 1 290 ? 15.099 -21.732 -62.614 1.00 55.88 290 GLN A C 1
ATOM 2212 O O . GLN A 1 290 ? 15.674 -22.368 -63.494 1.00 55.88 290 GLN A O 1
ATOM 2217 N N . GLY A 1 291 ? 13.969 -22.185 -62.057 1.00 50.31 291 GLY A N 1
ATOM 2218 C CA . GLY A 1 291 ? 13.316 -23.444 -62.444 1.00 50.31 291 GLY A CA 1
ATOM 2219 C C . GLY A 1 291 ? 12.508 -23.402 -63.753 1.00 50.31 291 GLY A C 1
ATOM 2220 O O . GLY A 1 291 ? 12.090 -24.449 -64.253 1.00 50.31 291 GLY A O 1
ATOM 2221 N N . ARG A 1 292 ? 12.271 -22.225 -64.355 1.00 51.81 292 ARG A N 1
ATOM 2222 C CA . ARG A 1 292 ? 11.545 -22.126 -65.637 1.00 51.81 292 ARG A CA 1
ATOM 2223 C C . ARG A 1 292 ? 12.482 -22.414 -66.813 1.00 51.81 292 ARG A C 1
ATOM 2225 O O . ARG A 1 292 ? 13.084 -21.505 -67.378 1.00 51.81 292 ARG A O 1
ATOM 2232 N N . ARG A 1 293 ? 12.557 -23.688 -67.222 1.00 54.44 293 ARG A N 1
ATOM 2233 C CA . ARG A 1 293 ? 13.195 -24.098 -68.488 1.00 54.44 293 ARG A CA 1
ATOM 2234 C C . ARG A 1 293 ? 12.618 -23.288 -69.666 1.00 54.44 293 ARG A C 1
ATOM 2236 O O . ARG A 1 293 ? 11.392 -23.190 -69.781 1.00 54.44 293 ARG A O 1
ATOM 2243 N N . PRO A 1 294 ? 13.455 -22.735 -70.563 1.00 48.91 294 PRO A N 1
ATOM 2244 C CA . PRO A 1 294 ? 12.969 -22.026 -71.740 1.00 48.91 294 PRO A CA 1
ATOM 2245 C C . PRO A 1 294 ? 12.176 -22.980 -72.643 1.00 48.91 294 PRO A C 1
ATOM 2247 O O . PRO A 1 294 ? 12.635 -24.073 -72.976 1.00 48.91 294 PRO A O 1
ATOM 2250 N N . ARG A 1 295 ? 10.963 -22.565 -73.037 1.00 55.75 295 ARG A N 1
ATOM 2251 C CA . ARG A 1 295 ? 10.149 -23.295 -74.020 1.00 55.75 295 ARG A CA 1
ATOM 2252 C C . ARG A 1 295 ? 10.928 -23.401 -75.342 1.00 55.75 295 ARG A C 1
ATOM 2254 O O . ARG A 1 295 ? 11.457 -22.384 -75.796 1.00 55.75 295 ARG A O 1
ATOM 2261 N N . PRO A 1 296 ? 10.978 -24.580 -75.988 1.00 44.62 296 PRO A N 1
ATOM 2262 C CA . PRO A 1 296 ? 11.664 -24.732 -77.265 1.00 44.62 296 PRO A CA 1
ATOM 2263 C C . PRO A 1 296 ? 11.004 -23.841 -78.326 1.00 44.62 296 PRO A C 1
ATOM 2265 O O . PRO A 1 296 ? 9.787 -23.879 -78.528 1.00 44.62 296 PRO A O 1
ATOM 2268 N N . LYS A 1 297 ? 11.815 -23.013 -78.995 1.00 47.97 297 LYS A N 1
ATOM 2269 C CA . LYS A 1 297 ? 11.378 -22.183 -80.123 1.00 47.97 297 LYS A CA 1
ATOM 2270 C C . LYS A 1 297 ? 10.938 -23.103 -81.266 1.00 47.97 297 LYS A C 1
ATOM 2272 O O . LYS A 1 297 ? 11.738 -23.880 -81.779 1.00 47.97 297 LYS A O 1
ATOM 2277 N N . LYS A 1 298 ? 9.667 -23.009 -81.674 1.00 48.44 298 LYS A N 1
ATOM 2278 C CA . LYS A 1 298 ? 9.161 -23.662 -82.890 1.00 48.44 298 LYS A CA 1
ATOM 2279 C C . LYS A 1 298 ? 9.867 -23.059 -84.108 1.00 48.44 298 LYS A C 1
ATOM 2281 O O . LYS A 1 298 ? 9.703 -21.877 -84.397 1.00 48.44 298 LYS A O 1
ATOM 2286 N N . VAL A 1 299 ? 10.640 -23.881 -84.813 1.00 47.09 299 VAL A N 1
ATOM 2287 C CA . VAL A 1 299 ? 11.229 -23.556 -86.117 1.00 47.09 299 VAL A CA 1
ATOM 2288 C C . VAL A 1 299 ? 10.118 -23.642 -87.166 1.00 47.09 299 VAL A C 1
ATOM 2290 O O . VAL A 1 299 ? 9.618 -24.729 -87.451 1.00 47.09 299 VAL A O 1
ATOM 2293 N N . TYR A 1 300 ? 9.708 -22.504 -87.727 1.00 44.31 300 TYR A N 1
ATOM 2294 C CA . TYR A 1 300 ? 8.799 -22.478 -88.874 1.00 44.31 300 TYR A CA 1
ATOM 2295 C C . TYR A 1 300 ? 9.587 -22.726 -90.165 1.00 44.31 300 TYR A C 1
ATOM 2297 O O . TYR A 1 300 ? 10.487 -21.971 -90.527 1.00 44.31 300 TYR A O 1
ATOM 2305 N N . ARG A 1 301 ? 9.237 -23.813 -90.855 1.00 46.28 301 ARG A N 1
ATOM 2306 C CA . ARG A 1 301 ? 9.773 -24.216 -92.159 1.00 46.28 301 ARG A CA 1
ATOM 2307 C C . ARG A 1 301 ? 9.053 -23.405 -93.244 1.00 46.28 301 ARG A C 1
ATOM 2309 O O . ARG A 1 301 ? 7.863 -23.601 -93.462 1.00 46.28 301 ARG A O 1
ATOM 2316 N N . LEU A 1 302 ? 9.759 -22.488 -93.907 1.00 44.25 302 LEU A N 1
ATOM 2317 C CA . LEU A 1 302 ? 9.239 -21.715 -95.042 1.00 44.25 302 LEU A CA 1
ATOM 2318 C C . LE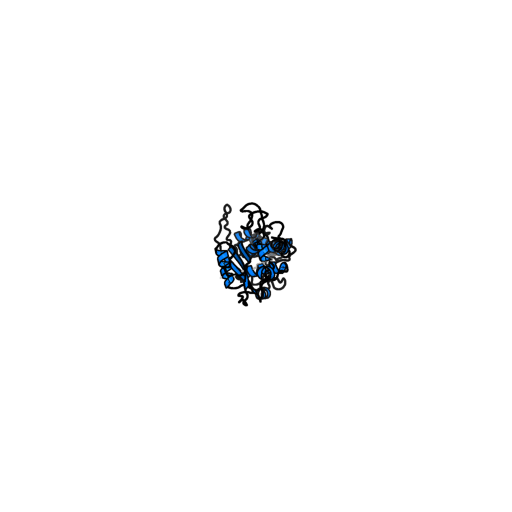U A 1 302 ? 9.055 -22.629 -96.263 1.00 44.25 302 LEU A C 1
ATOM 2320 O O . LEU A 1 302 ? 10.022 -23.043 -96.903 1.00 44.25 302 LEU A O 1
ATOM 2324 N N . SER A 1 303 ? 7.805 -22.952 -96.591 1.00 44.72 303 SER A N 1
ATOM 2325 C CA . SER A 1 303 ? 7.431 -23.612 -97.840 1.00 44.72 303 SER A CA 1
ATOM 2326 C C . SER A 1 303 ? 7.297 -22.591 -98.973 1.00 44.72 303 SER A C 1
ATOM 2328 O O . SER A 1 303 ? 6.544 -21.625 -98.887 1.00 44.72 303 SER A O 1
ATOM 2330 N N . ARG A 1 304 ? 8.056 -22.860 -100.039 1.00 53.41 304 ARG A N 1
ATOM 2331 C CA . ARG A 1 304 ? 8.083 -22.217 -101.360 1.00 53.41 304 ARG A CA 1
ATOM 2332 C C . ARG A 1 304 ? 6.694 -21.812 -101.871 1.00 53.41 304 ARG A C 1
ATOM 2334 O O . ARG A 1 304 ? 5.821 -22.667 -101.978 1.00 53.41 304 ARG A O 1
ATOM 2341 N N . PHE A 1 305 ? 6.561 -20.574 -102.354 1.00 46.50 305 PHE A N 1
ATOM 2342 C CA . PHE A 1 305 ? 5.517 -20.211 -103.314 1.00 46.50 305 PHE A CA 1
ATOM 2343 C C . PHE A 1 305 ? 6.144 -19.771 -104.641 1.00 46.50 305 PHE A C 1
ATOM 2345 O O . PHE A 1 305 ? 7.030 -18.920 -104.706 1.00 46.50 305 PHE A O 1
ATOM 2352 N N . ARG A 1 306 ? 5.721 -20.465 -105.695 1.00 52.62 306 ARG A N 1
ATOM 2353 C CA . ARG A 1 306 ? 6.266 -20.482 -107.051 1.00 52.62 306 ARG A CA 1
ATOM 2354 C C . ARG A 1 306 ? 5.576 -19.384 -107.867 1.00 52.62 306 ARG A C 1
ATOM 2356 O O . ARG A 1 306 ? 4.357 -19.393 -107.989 1.00 52.62 306 ARG A O 1
ATOM 2363 N N . ARG A 1 307 ? 6.356 -18.461 -108.442 1.00 48.41 307 ARG A N 1
ATOM 2364 C CA . ARG A 1 307 ? 5.897 -17.468 -109.433 1.00 48.41 307 ARG A CA 1
ATOM 2365 C C . ARG A 1 307 ? 5.274 -18.172 -110.644 1.00 48.41 307 ARG A C 1
ATOM 2367 O O . ARG A 1 307 ? 5.920 -19.034 -111.241 1.00 48.41 307 ARG A O 1
ATOM 2374 N N . ARG A 1 308 ? 4.078 -17.744 -111.061 1.00 53.66 308 ARG A N 1
ATOM 2375 C CA . ARG A 1 308 ? 3.533 -18.002 -112.402 1.00 53.66 308 ARG A CA 1
ATOM 2376 C C . ARG A 1 308 ? 3.313 -16.668 -113.123 1.00 53.66 308 ARG A C 1
ATOM 2378 O O . ARG A 1 308 ? 2.849 -15.702 -112.532 1.00 53.66 308 ARG A O 1
ATOM 2385 N N . ARG A 1 309 ? 3.774 -16.658 -114.374 1.00 56.22 309 ARG A N 1
ATOM 2386 C CA . ARG A 1 309 ? 3.808 -15.581 -115.373 1.00 56.22 309 ARG A CA 1
ATOM 2387 C C . ARG A 1 309 ? 2.409 -15.141 -115.809 1.00 56.22 309 ARG A C 1
ATOM 2389 O O . ARG A 1 309 ? 1.565 -16.017 -115.951 1.00 56.22 309 ARG A O 1
ATOM 2396 N N . SER A 1 310 ? 2.288 -13.880 -116.232 1.00 49.94 310 SER A N 1
ATOM 2397 C CA . SER A 1 310 ? 1.985 -13.516 -117.633 1.00 49.94 310 SER A CA 1
ATOM 2398 C C . SER A 1 310 ? 2.035 -11.992 -117.824 1.00 49.94 310 SER A C 1
ATOM 2400 O O . SER A 1 310 ? 1.371 -11.255 -117.104 1.00 49.94 310 SER A O 1
ATOM 2402 N N . ARG A 1 311 ? 2.864 -11.550 -118.778 1.00 43.28 311 ARG A N 1
ATOM 2403 C CA . ARG A 1 311 ? 2.806 -10.237 -119.441 1.00 43.28 311 ARG A CA 1
ATOM 2404 C C . ARG A 1 311 ? 1.890 -10.353 -120.679 1.00 43.28 311 ARG A C 1
ATOM 2406 O O . ARG A 1 311 ? 1.713 -11.486 -121.133 1.00 43.28 311 ARG A O 1
ATOM 2413 N N . PRO A 1 312 ? 1.401 -9.246 -121.256 1.00 65.00 312 PRO A N 1
ATOM 2414 C CA . PRO A 1 312 ? 1.315 -9.099 -122.705 1.00 65.00 312 PRO A CA 1
ATOM 2415 C C . PRO A 1 312 ? 2.700 -8.829 -123.320 1.00 65.00 312 PRO A C 1
ATOM 2417 O O . PRO A 1 312 ? 3.489 -8.057 -122.723 1.00 65.00 312 PRO A O 1
#

Sequence (312 aa):
MSFAFLASLLLTQYAPPPPTSNLSPRPNFNRTCAEWGLQSHACLVDTVRALDNARRKEGIGPIYLPRNWTNLTPADQIFVITNLERIARSEHPLPGLTASLNRVAKRGAARGTDPILRSPAGPALSIWAEGVGPLASDYGWMYDDGWNGPLRRTPNLACTSATATGCWGHRDNILAEWSRRLLAGRPGTWYLIAGAAQVPTITRTVLPIDRSITEDSDAMIVTAVEQPPHYVYTWAQAVAEGAGSAAKGWNPAAVPRPLEEAGTWIRTHARDVLVGVIVVGLLALTATRQGRRPRPKKVYRLSRFRRRRSRP